Protein AF-A0A430DKA5-F1 (afdb_monomer_lite)

Sequence (328 aa):
MDAIPEHSVLLSRTTSALDRIEALYLKVLRAALLIVATVLLICAAGWAAYSLMRVMRSPDSVVEKPSVVSVAEIVAREASTKTDAPRAGANVDVLRRERAYYDAFVKKYFALYREKFQPSLRDDDKKLTIGEFDDLTINSSARLDAVRSGDLSFEQDRKDLDGYLPIVTQAANSKQTVERLSRYRTATKRPVATQVQRTRVETRRGWDTFSDNCENWYLSPIGCAVTRRVEVPYTETVQVMRYPDGIASPSEVLKGYQDRYFQLLAERRERNASEAASQRDEIVRGHAAGWNGLSQSILIAGGFLVLMFFFLLVAIERHQRRSRSPVA

Radius of gyration: 45.69 Å; chains: 1; bounding box: 94×80×139 Å

pLDDT: mean 74.94, std 16.99, range [26.81, 96.19]

Secondary structure (DSSP, 8-state):
-PPPPTHHHHHHHHHHHHHHHHHHHHHHHHHHHHHHHHHHHHHHHHHHHHHHHHHTS-GGG-PPPP----HHHHSS----------------STTHHHHHHHHHHHHHHHHHIIIIIGGG--TTSPPPPHHHHHHHTT-HHHHHHHHHHTSS-HHHHHHHHHHHHHHHHHHHTSHHHHHHHHHHHHPPPEEEEEEEEEEEEEEEEEEETT--SSTTTTSTT--EEEEEEEEEEEEEEEEEEEPPTT---HHHHHHHHHHHHHHHHHHHHHHHHHHHHHHHHHHHHHHHHHHHHHHHHHHHHHHHHHHHHHHHHHHHHHHHHHHTS---

Structure (mmCIF, N/CA/C/O backbone):
data_AF-A0A430DKA5-F1
#
_entry.id   AF-A0A430DKA5-F1
#
loop_
_atom_site.group_PDB
_atom_site.id
_atom_site.type_symbol
_atom_site.label_atom_id
_atom_site.label_alt_id
_atom_site.label_comp_id
_atom_site.label_asym_id
_atom_site.label_entity_id
_atom_site.label_seq_id
_atom_site.pdbx_PDB_ins_code
_atom_site.Cartn_x
_atom_site.Cartn_y
_atom_site.Cartn_z
_atom_site.occupancy
_atom_site.B_iso_or_equiv
_atom_site.auth_seq_id
_atom_site.auth_comp_id
_atom_site.auth_asym_id
_atom_site.auth_atom_id
_atom_site.pdbx_PDB_model_num
ATOM 1 N N . MET A 1 1 ? 40.241 28.641 -111.824 1.00 38.62 1 MET A N 1
ATOM 2 C CA . MET A 1 1 ? 39.637 29.298 -110.646 1.00 38.62 1 MET A CA 1
ATOM 3 C C . MET A 1 1 ? 38.488 28.405 -110.228 1.00 38.62 1 MET A C 1
ATOM 5 O O . MET A 1 1 ? 37.387 28.584 -110.727 1.00 38.62 1 MET A O 1
ATOM 9 N N . ASP A 1 2 ? 38.777 27.386 -109.420 1.00 42.16 2 ASP A N 1
ATOM 10 C CA . ASP A 1 2 ? 37.776 26.401 -109.003 1.00 42.16 2 ASP A CA 1
ATOM 11 C C . ASP A 1 2 ? 37.202 26.788 -107.642 1.00 42.16 2 ASP A C 1
ATOM 13 O O . ASP A 1 2 ? 37.930 27.002 -106.671 1.00 42.16 2 ASP A O 1
ATOM 17 N N . ALA A 1 3 ? 35.880 26.935 -107.620 1.00 47.84 3 ALA A N 1
ATOM 18 C CA . ALA A 1 3 ? 35.086 27.284 -106.458 1.00 47.84 3 ALA A CA 1
ATOM 19 C C . ALA A 1 3 ? 34.995 26.089 -105.497 1.00 47.84 3 ALA A C 1
ATOM 21 O O . ALA A 1 3 ? 34.511 25.015 -105.852 1.00 47.84 3 ALA A O 1
ATOM 22 N N . ILE A 1 4 ? 35.455 26.289 -104.262 1.00 52.84 4 ILE A N 1
ATOM 23 C CA . ILE A 1 4 ? 35.295 25.340 -103.156 1.00 52.84 4 ILE A CA 1
ATOM 24 C C . ILE A 1 4 ? 33.808 25.335 -102.748 1.00 52.84 4 ILE A C 1
ATOM 26 O O . ILE A 1 4 ? 33.256 26.408 -102.502 1.00 52.84 4 ILE A O 1
ATOM 30 N N . PRO A 1 5 ? 33.133 24.173 -102.659 1.00 50.25 5 PRO A N 1
ATOM 31 C CA . PRO A 1 5 ? 31.696 24.133 -102.424 1.00 50.25 5 PRO A CA 1
ATOM 32 C C . PRO A 1 5 ? 31.365 24.422 -100.952 1.00 50.25 5 PRO A C 1
ATOM 34 O O . PRO A 1 5 ? 31.696 23.641 -100.050 1.00 50.25 5 PRO A O 1
ATOM 37 N N . GLU A 1 6 ? 30.641 25.521 -100.724 1.00 52.12 6 GLU A N 1
ATOM 38 C CA . GLU A 1 6 ? 30.156 26.004 -99.417 1.00 52.12 6 GLU A CA 1
ATOM 39 C C . GLU A 1 6 ? 29.323 24.971 -98.625 1.00 52.12 6 GLU A C 1
ATOM 41 O O . GLU A 1 6 ? 29.214 25.049 -97.399 1.00 52.12 6 GLU A O 1
ATOM 46 N N . HIS A 1 7 ? 28.795 23.937 -99.287 1.00 49.22 7 HIS A N 1
ATOM 47 C CA . HIS A 1 7 ? 28.005 22.873 -98.658 1.00 49.22 7 HIS A CA 1
ATOM 48 C C . HIS A 1 7 ? 28.799 21.987 -97.676 1.00 49.22 7 HIS A C 1
ATOM 50 O O . HIS A 1 7 ? 28.227 21.450 -96.727 1.00 49.22 7 HIS A O 1
ATOM 56 N N . SER A 1 8 ? 30.119 21.867 -97.847 1.00 50.84 8 SER A N 1
ATOM 57 C CA . SER A 1 8 ? 30.988 21.053 -96.975 1.00 50.84 8 SER A CA 1
ATOM 58 C C . SER A 1 8 ? 31.248 21.694 -95.597 1.00 50.84 8 SER A C 1
ATOM 60 O O . SER A 1 8 ? 31.376 21.008 -94.576 1.00 50.84 8 SER A O 1
ATOM 62 N N . VAL A 1 9 ? 31.255 23.028 -95.533 1.00 54.44 9 VAL A N 1
ATOM 63 C CA . VAL A 1 9 ? 31.508 23.796 -94.301 1.00 54.44 9 VAL A CA 1
ATOM 64 C C . VAL A 1 9 ? 30.263 23.854 -93.408 1.00 54.44 9 VAL A C 1
ATOM 66 O O . VAL A 1 9 ? 30.373 23.870 -92.182 1.00 54.44 9 VAL A O 1
ATOM 69 N N . LEU A 1 10 ? 29.064 23.832 -93.997 1.00 50.91 10 LEU A N 1
ATOM 70 C CA . LEU A 1 10 ? 27.808 23.827 -93.242 1.00 50.91 10 LEU A CA 1
ATOM 71 C C . LEU A 1 10 ? 27.544 22.476 -92.563 1.00 50.91 10 LEU A C 1
ATOM 73 O O . LEU A 1 10 ? 27.237 22.463 -91.373 1.00 50.91 10 LEU A O 1
ATOM 77 N N . LEU A 1 11 ? 27.758 21.353 -93.260 1.00 49.66 11 LEU A N 1
ATOM 78 C CA . LEU A 1 11 ? 27.591 20.009 -92.687 1.00 49.66 11 LEU A CA 1
ATOM 79 C C . LEU A 1 11 ? 28.560 19.745 -91.524 1.00 49.66 11 LEU A C 1
ATOM 81 O O . LEU A 1 11 ? 28.134 19.265 -90.473 1.00 49.66 11 LEU A O 1
ATOM 85 N N . SER A 1 12 ? 29.832 20.138 -91.668 1.00 52.31 12 SER A N 1
ATOM 86 C CA . SER A 1 12 ? 30.840 20.023 -90.599 1.00 52.31 12 SER A CA 1
ATOM 87 C C . SER A 1 12 ? 30.554 20.927 -89.392 1.00 52.31 12 SER A C 1
ATOM 89 O O . SER A 1 12 ? 30.810 20.539 -88.252 1.00 52.31 12 SER A O 1
ATOM 91 N N . ARG A 1 13 ? 29.968 22.116 -89.601 1.00 54.06 13 ARG A N 1
ATOM 92 C CA . ARG A 1 13 ? 29.500 22.978 -88.501 1.00 54.06 13 ARG A CA 1
ATOM 93 C C . ARG A 1 13 ? 28.281 22.400 -87.788 1.00 54.06 13 ARG A C 1
ATOM 95 O O . ARG A 1 13 ? 28.220 22.491 -86.564 1.00 54.06 13 ARG A O 1
ATOM 102 N N . THR A 1 14 ? 27.340 21.793 -88.512 1.00 54.34 14 THR A N 1
ATOM 103 C CA . THR A 1 14 ? 26.147 21.182 -87.905 1.00 54.34 14 THR A CA 1
ATOM 104 C C . THR A 1 14 ? 26.467 19.912 -87.123 1.00 54.34 14 THR A C 1
ATOM 106 O O . THR A 1 14 ? 25.954 19.760 -86.019 1.00 54.34 14 THR A O 1
ATOM 109 N N . THR A 1 15 ? 27.366 19.049 -87.611 1.00 56.06 15 THR A N 1
ATOM 110 C CA . THR A 1 15 ? 27.837 17.877 -86.850 1.00 56.06 15 THR A CA 1
ATOM 111 C C . THR A 1 15 ? 28.658 18.300 -85.634 1.00 56.06 15 THR A C 1
ATOM 113 O O . THR A 1 15 ? 28.420 17.803 -84.539 1.00 56.06 15 THR A O 1
ATOM 116 N N . SER A 1 16 ? 29.520 19.317 -85.766 1.00 60.19 16 SER A N 1
ATOM 117 C CA . SER A 1 16 ? 30.259 19.890 -84.630 1.00 60.19 16 SER A CA 1
ATOM 118 C C . SER A 1 16 ? 29.347 20.514 -83.563 1.00 60.19 16 SER A C 1
ATOM 120 O O . SER A 1 16 ? 29.652 20.450 -82.370 1.00 60.19 16 SER A O 1
ATOM 122 N N . ALA A 1 17 ? 28.230 21.129 -83.963 1.00 61.69 17 ALA A N 1
ATOM 123 C CA . ALA A 1 17 ? 27.247 21.685 -83.037 1.00 61.69 17 ALA A CA 1
ATOM 124 C C . ALA A 1 17 ? 26.425 20.588 -82.342 1.00 61.69 17 ALA A C 1
ATOM 126 O O . ALA A 1 17 ? 26.210 20.677 -81.133 1.00 61.69 17 ALA A O 1
ATOM 127 N N . LEU A 1 18 ? 26.026 19.540 -83.071 1.00 66.75 18 LEU A N 1
ATOM 128 C CA . LEU A 1 18 ? 25.309 18.391 -82.515 1.00 66.75 18 LEU A CA 1
ATOM 129 C C . LEU A 1 18 ? 26.179 17.623 -81.506 1.00 66.75 18 LEU A C 1
ATOM 131 O O . LEU A 1 18 ? 25.741 17.402 -80.381 1.00 66.75 18 LEU A O 1
ATOM 135 N N . ASP A 1 19 ? 27.443 17.348 -81.848 1.00 66.62 19 ASP A N 1
ATOM 136 C CA . ASP A 1 19 ? 28.420 16.702 -80.958 1.00 66.62 19 ASP A CA 1
ATOM 137 C C . ASP A 1 19 ? 28.667 17.524 -79.683 1.00 66.62 19 ASP A C 1
ATOM 139 O O . ASP A 1 19 ? 28.851 16.980 -78.592 1.00 66.62 19 ASP A O 1
ATOM 143 N N . ARG A 1 20 ? 28.658 18.862 -79.785 1.00 66.56 20 ARG A N 1
ATOM 144 C CA . ARG A 1 20 ? 28.781 19.754 -78.619 1.00 66.56 20 ARG A CA 1
ATOM 145 C C . ARG A 1 20 ? 27.545 19.713 -77.730 1.00 66.56 20 ARG A C 1
ATOM 147 O O . ARG A 1 20 ? 27.703 19.731 -76.510 1.00 66.56 20 ARG A O 1
ATOM 154 N N . ILE A 1 21 ? 26.346 19.661 -78.310 1.00 72.44 21 ILE A N 1
ATOM 155 C CA . ILE A 1 21 ? 25.087 19.557 -77.560 1.00 72.44 21 ILE A CA 1
ATOM 156 C C . ILE A 1 21 ? 24.988 18.185 -76.889 1.00 72.44 21 ILE A C 1
ATOM 158 O O . ILE A 1 21 ? 24.657 18.118 -75.709 1.00 72.44 21 ILE A O 1
ATOM 162 N N . GLU A 1 22 ? 25.360 17.107 -77.580 1.00 68.94 22 GLU A N 1
ATOM 163 C CA . GLU A 1 22 ? 25.403 15.755 -77.020 1.00 68.94 22 GLU A CA 1
ATOM 164 C C . GLU A 1 22 ? 26.444 15.646 -75.895 1.00 68.94 22 GLU A C 1
ATOM 166 O O . GLU A 1 22 ? 26.155 15.130 -74.813 1.00 68.94 22 GLU A O 1
ATOM 171 N N . ALA A 1 23 ? 27.636 16.220 -76.078 1.00 69.25 23 ALA A N 1
ATOM 172 C CA . ALA A 1 23 ? 28.656 16.272 -75.034 1.00 69.25 23 ALA A CA 1
ATOM 173 C C . ALA A 1 23 ? 28.220 17.112 -73.820 1.00 69.25 23 ALA A C 1
ATOM 175 O O . ALA A 1 23 ? 28.552 16.762 -72.683 1.00 69.25 23 ALA A O 1
ATOM 176 N N . LEU A 1 24 ? 27.487 18.209 -74.034 1.00 74.44 24 LEU A N 1
ATOM 177 C CA . LEU A 1 24 ? 26.920 19.029 -72.962 1.00 74.44 24 LEU A CA 1
ATOM 178 C C . LEU A 1 24 ? 25.811 18.268 -72.224 1.00 74.44 24 LEU A C 1
ATOM 180 O O . LEU A 1 24 ? 25.824 18.215 -70.996 1.00 74.44 24 LEU A O 1
ATOM 184 N N . TYR A 1 25 ? 24.910 17.618 -72.960 1.00 72.06 25 TYR A N 1
ATOM 185 C CA . TYR A 1 25 ? 23.829 16.802 -72.415 1.00 72.06 25 TYR A CA 1
ATOM 186 C C . TYR A 1 25 ? 24.374 15.639 -71.578 1.00 72.06 25 TYR A C 1
ATOM 188 O O . TYR A 1 25 ? 23.968 15.461 -70.433 1.00 72.06 25 TYR A O 1
ATOM 196 N N . LEU A 1 26 ? 25.380 14.914 -72.076 1.00 74.81 26 LEU A N 1
ATOM 197 C CA . LEU A 1 26 ? 26.047 13.840 -71.334 1.00 74.81 26 LEU A CA 1
ATOM 198 C C . LEU A 1 26 ? 26.786 14.350 -70.088 1.00 74.81 26 LEU A C 1
ATOM 200 O O . LEU A 1 26 ? 26.835 13.645 -69.079 1.00 74.81 26 LEU A O 1
ATOM 204 N N . LYS A 1 27 ? 27.354 15.564 -70.119 1.00 71.56 27 LYS A N 1
ATOM 205 C CA . LYS A 1 27 ? 27.961 16.194 -68.933 1.00 71.56 27 LYS A CA 1
ATOM 206 C C . LYS A 1 27 ? 26.911 16.547 -67.882 1.00 71.56 27 LYS A C 1
ATOM 208 O O . LYS A 1 27 ? 27.117 16.236 -66.711 1.00 71.56 27 LYS A O 1
ATOM 213 N N . VAL A 1 28 ? 25.796 17.150 -68.291 1.00 76.25 28 VAL A N 1
ATOM 214 C CA . VAL A 1 28 ? 24.693 17.517 -67.389 1.00 76.25 28 VAL A CA 1
ATOM 215 C C . VAL A 1 28 ? 24.026 16.270 -66.811 1.00 76.25 28 VAL A C 1
ATOM 217 O O . VAL A 1 28 ? 23.829 16.201 -65.602 1.00 76.25 28 VAL A O 1
ATOM 220 N N . LEU A 1 29 ? 23.772 15.246 -67.629 1.00 75.56 29 LEU A N 1
ATOM 221 C CA . LEU A 1 29 ? 23.218 13.963 -67.189 1.00 75.56 29 LEU A CA 1
ATOM 222 C C . LEU A 1 29 ? 24.119 13.293 -66.141 1.00 75.56 29 LEU A C 1
ATOM 224 O O . LEU A 1 29 ? 23.636 12.821 -65.115 1.00 75.56 29 LEU A O 1
ATOM 228 N N . ARG A 1 30 ? 25.441 13.287 -66.365 1.00 75.62 30 ARG A N 1
ATOM 229 C CA . ARG A 1 30 ? 26.413 12.752 -65.398 1.00 75.62 30 ARG A CA 1
ATOM 230 C C . ARG A 1 30 ? 26.452 13.556 -64.108 1.00 75.62 30 ARG A C 1
ATOM 232 O O . ARG A 1 30 ? 26.504 12.951 -63.045 1.00 75.62 30 ARG A O 1
ATOM 239 N N . ALA A 1 31 ? 26.422 14.885 -64.191 1.00 73.38 31 ALA A N 1
ATOM 240 C CA . ALA A 1 31 ? 26.386 15.747 -63.013 1.00 73.38 31 ALA A CA 1
ATOM 241 C C . ALA A 1 31 ? 25.097 15.530 -62.202 1.00 73.38 31 ALA A C 1
ATOM 243 O O . ALA A 1 31 ? 25.164 15.380 -60.986 1.00 73.38 31 ALA A O 1
ATOM 244 N N . ALA A 1 32 ? 23.945 15.421 -62.869 1.00 74.62 32 ALA A N 1
ATOM 245 C CA . ALA A 1 32 ? 22.664 15.129 -62.231 1.00 74.62 32 ALA A CA 1
ATOM 246 C C . ALA A 1 32 ? 22.654 13.742 -61.564 1.00 74.62 32 ALA A C 1
ATOM 248 O O . ALA A 1 32 ? 22.261 13.626 -60.405 1.00 74.62 32 ALA A O 1
ATOM 249 N N . LEU A 1 33 ? 23.159 12.707 -62.246 1.00 77.06 33 LEU A N 1
ATOM 250 C CA . LEU A 1 33 ? 23.328 11.365 -61.672 1.00 77.06 33 LEU A CA 1
ATOM 251 C C . LEU A 1 33 ? 24.258 11.369 -60.453 1.00 77.06 33 LEU A C 1
ATOM 253 O O . LEU A 1 33 ? 23.954 10.718 -59.457 1.00 77.06 33 LEU A O 1
ATOM 257 N N . LEU A 1 34 ? 25.358 12.127 -60.502 1.00 77.00 34 LEU A N 1
ATOM 258 C CA . LEU A 1 34 ? 26.270 12.298 -59.369 1.00 77.00 34 LEU A CA 1
ATOM 259 C C . LEU A 1 34 ? 25.569 12.958 -58.184 1.00 77.00 34 LEU A C 1
ATOM 261 O O . LEU A 1 34 ? 25.690 12.463 -57.068 1.00 77.00 34 LEU A O 1
ATOM 265 N N . ILE A 1 35 ? 24.799 14.023 -58.413 1.00 77.69 35 ILE A N 1
ATOM 266 C CA . ILE A 1 35 ? 24.055 14.712 -57.352 1.00 77.69 35 ILE A CA 1
ATOM 267 C C . ILE A 1 35 ? 23.049 13.754 -56.706 1.00 77.69 35 ILE A C 1
ATOM 269 O O . ILE A 1 35 ? 23.052 13.606 -55.486 1.00 77.69 35 ILE A O 1
ATOM 273 N N . VAL A 1 36 ? 22.248 13.048 -57.509 1.00 79.38 36 VAL A N 1
ATOM 274 C CA . VAL A 1 36 ? 21.260 12.078 -57.007 1.00 79.38 36 VAL A CA 1
ATOM 275 C C . VAL A 1 36 ? 21.937 10.963 -56.211 1.00 79.38 36 VAL A C 1
ATOM 277 O O . VAL A 1 36 ? 21.490 10.632 -55.115 1.00 79.38 36 VAL A O 1
ATOM 280 N N . ALA A 1 37 ? 23.049 10.421 -56.709 1.00 75.75 37 ALA A N 1
ATOM 281 C CA . ALA A 1 37 ? 23.796 9.386 -56.007 1.00 75.75 37 ALA A CA 1
ATOM 282 C C . ALA A 1 37 ? 24.397 9.887 -54.683 1.00 75.75 37 ALA A C 1
ATOM 284 O O . ALA A 1 37 ? 24.334 9.190 -53.672 1.00 75.75 37 ALA A O 1
ATOM 285 N N . THR A 1 38 ? 24.926 11.112 -54.665 1.00 76.81 38 THR A N 1
ATOM 286 C CA . THR A 1 38 ? 25.462 11.732 -53.444 1.00 76.81 38 THR A CA 1
ATOM 287 C C . THR A 1 38 ? 24.363 11.927 -52.401 1.00 76.81 38 THR A C 1
ATOM 289 O O . THR A 1 38 ? 24.555 11.593 -51.235 1.00 76.81 38 THR A O 1
ATOM 292 N N . VAL A 1 39 ? 23.184 12.402 -52.816 1.00 81.62 39 VAL A N 1
ATOM 293 C CA . VAL A 1 39 ? 22.024 12.566 -51.926 1.00 81.62 39 VAL A CA 1
ATOM 294 C C . VAL A 1 39 ? 21.565 11.216 -51.371 1.00 81.62 39 VAL A C 1
ATOM 296 O O . VAL A 1 39 ? 21.358 11.096 -50.165 1.00 81.62 39 VAL A O 1
ATOM 299 N N . LEU A 1 40 ? 21.476 10.179 -52.210 1.00 80.31 40 LEU A N 1
ATOM 300 C CA . LEU A 1 40 ? 21.107 8.829 -51.772 1.00 80.31 40 LEU A CA 1
ATOM 301 C C . LEU A 1 40 ? 22.101 8.250 -50.755 1.00 80.31 40 LEU A C 1
ATOM 303 O O . LEU A 1 40 ? 21.675 7.640 -49.776 1.00 80.31 40 LEU A O 1
ATOM 307 N N . LEU A 1 41 ? 23.406 8.478 -50.935 1.00 79.31 41 LEU A N 1
ATOM 308 C CA . LEU A 1 41 ? 24.427 8.050 -49.975 1.00 79.31 41 LEU A CA 1
ATOM 309 C C . LEU A 1 41 ? 24.349 8.810 -48.651 1.00 79.31 41 LEU A C 1
ATOM 311 O O . LEU A 1 41 ? 24.488 8.196 -47.597 1.00 79.31 41 LEU A O 1
ATOM 315 N N . ILE A 1 42 ? 24.098 10.122 -48.684 1.00 81.06 42 ILE A N 1
ATOM 316 C CA . ILE A 1 42 ? 23.904 10.923 -47.467 1.00 81.06 42 ILE A CA 1
ATOM 317 C C . ILE A 1 42 ? 22.676 10.420 -46.699 1.00 81.06 42 ILE A C 1
ATOM 319 O O . ILE A 1 42 ? 22.745 10.217 -45.486 1.00 81.06 42 ILE A O 1
ATOM 323 N N . CYS A 1 43 ? 21.569 10.155 -47.398 1.00 78.25 43 CYS A N 1
ATOM 324 C CA . CYS A 1 43 ? 20.377 9.571 -46.791 1.00 78.25 43 CYS A CA 1
ATOM 325 C C . CYS A 1 43 ? 20.664 8.183 -46.198 1.00 78.25 43 CYS A C 1
ATOM 327 O O . CYS A 1 43 ? 20.306 7.938 -45.049 1.00 78.25 43 CYS A O 1
ATOM 329 N N . ALA A 1 44 ? 21.358 7.303 -46.925 1.00 76.19 44 ALA A N 1
ATOM 330 C CA . ALA A 1 44 ? 21.725 5.975 -46.433 1.00 76.19 44 ALA A CA 1
ATOM 331 C C . ALA A 1 44 ? 22.648 6.041 -45.203 1.00 76.19 44 ALA A C 1
ATOM 333 O O . ALA A 1 44 ? 22.444 5.301 -44.244 1.00 76.19 44 ALA A O 1
ATOM 334 N N . ALA A 1 45 ? 23.618 6.959 -45.180 1.00 74.25 45 ALA A N 1
ATOM 335 C CA . ALA A 1 45 ? 24.492 7.176 -44.029 1.00 74.25 45 ALA A CA 1
ATOM 336 C C . ALA A 1 45 ? 23.712 7.678 -42.801 1.00 74.25 45 ALA A C 1
ATOM 338 O O . ALA A 1 45 ? 23.929 7.196 -41.688 1.00 74.25 45 ALA A O 1
ATOM 339 N N . GLY A 1 46 ? 22.757 8.593 -43.003 1.00 74.06 46 GLY A N 1
ATOM 340 C CA . GLY A 1 46 ? 21.859 9.060 -41.944 1.00 74.06 46 GLY A CA 1
ATOM 341 C C . GLY A 1 46 ? 20.984 7.938 -41.377 1.00 74.06 46 GLY A C 1
ATOM 342 O O . GLY A 1 46 ? 20.867 7.795 -40.159 1.00 74.06 46 GLY A O 1
ATOM 343 N N . TRP A 1 47 ? 20.425 7.093 -42.245 1.00 75.19 47 TRP A N 1
ATOM 344 C CA . TRP A 1 47 ? 19.633 5.927 -41.844 1.00 75.19 47 TRP A CA 1
ATOM 345 C C . TRP A 1 47 ? 20.471 4.872 -41.119 1.00 75.19 47 TRP A C 1
ATOM 347 O O . TRP A 1 47 ? 20.016 4.329 -40.110 1.00 75.19 47 TRP A O 1
ATOM 357 N N . ALA A 1 48 ? 21.703 4.628 -41.565 1.00 68.50 48 ALA A N 1
ATOM 358 C CA . ALA A 1 48 ? 22.635 3.721 -40.905 1.00 68.50 48 ALA A CA 1
ATOM 359 C C . ALA A 1 48 ? 22.989 4.206 -39.492 1.00 68.50 48 ALA A C 1
ATOM 361 O O . ALA A 1 48 ? 22.894 3.431 -38.543 1.00 68.50 48 ALA A O 1
ATOM 362 N N . ALA A 1 49 ? 23.320 5.492 -39.325 1.00 73.31 49 ALA A N 1
ATOM 363 C CA . ALA A 1 49 ? 23.635 6.076 -38.020 1.00 73.31 49 ALA A CA 1
ATOM 364 C C . ALA A 1 49 ? 22.439 6.015 -37.052 1.00 73.31 49 ALA A C 1
ATOM 366 O O . ALA A 1 49 ? 22.587 5.626 -35.891 1.00 73.31 49 ALA A O 1
ATOM 367 N N . TYR A 1 50 ? 21.239 6.341 -37.539 1.00 73.12 50 TYR A N 1
ATOM 368 C CA . TYR A 1 50 ? 20.006 6.266 -36.756 1.00 73.12 50 TYR A CA 1
ATOM 369 C C . TYR A 1 50 ? 19.663 4.831 -36.331 1.00 73.12 50 TYR A C 1
ATOM 371 O O . TYR A 1 50 ? 19.297 4.574 -35.182 1.00 73.12 50 TYR A O 1
ATOM 379 N N . SER A 1 51 ? 19.824 3.881 -37.251 1.00 63.75 51 SER A N 1
ATOM 380 C CA . SER A 1 51 ? 19.572 2.458 -37.019 1.00 63.75 51 SER A CA 1
ATOM 381 C C . SER A 1 51 ? 20.568 1.856 -36.027 1.00 63.75 51 SER A C 1
ATOM 383 O O . SER A 1 51 ? 20.167 1.146 -35.106 1.00 63.75 51 SER A O 1
ATOM 385 N N . LEU A 1 52 ? 21.851 2.207 -36.151 1.00 69.50 52 LEU A N 1
ATOM 386 C CA . LEU A 1 52 ? 22.909 1.774 -35.240 1.00 69.50 52 LEU A CA 1
ATOM 387 C C . LEU A 1 52 ? 22.651 2.264 -33.807 1.00 69.50 52 LEU A C 1
ATOM 389 O O . LEU A 1 52 ? 22.774 1.494 -32.858 1.00 69.50 52 LEU A O 1
ATOM 393 N N . MET A 1 53 ? 22.208 3.515 -33.651 1.00 70.12 53 MET A N 1
ATOM 394 C CA . MET A 1 53 ? 21.863 4.084 -32.345 1.00 70.12 53 MET A CA 1
ATOM 395 C C . MET A 1 53 ? 20.706 3.336 -31.660 1.00 70.12 53 MET A C 1
ATOM 397 O O . MET A 1 53 ? 20.709 3.186 -30.439 1.00 70.12 53 MET A O 1
ATOM 401 N N . ARG A 1 54 ? 19.724 2.845 -32.427 1.00 60.75 54 ARG A N 1
ATOM 402 C CA . ARG A 1 54 ? 18.602 2.053 -31.895 1.00 60.75 54 ARG A CA 1
ATOM 403 C C . ARG A 1 54 ? 19.018 0.643 -31.474 1.00 60.75 54 ARG A C 1
ATOM 405 O O . ARG A 1 54 ? 18.548 0.177 -30.444 1.00 60.75 54 ARG A O 1
ATOM 412 N N . VAL A 1 55 ? 19.911 0.001 -32.229 1.00 61.00 55 VAL A N 1
ATOM 413 C CA . VAL A 1 55 ? 20.443 -1.340 -31.916 1.00 61.00 55 VAL A CA 1
ATOM 414 C C . VAL A 1 55 ? 21.391 -1.307 -30.708 1.00 61.00 55 VAL A C 1
ATOM 416 O O . VAL A 1 55 ? 21.416 -2.245 -29.920 1.00 61.00 55 VAL A O 1
ATOM 419 N N . MET A 1 56 ? 22.139 -0.216 -30.515 1.00 64.62 56 MET A N 1
ATOM 420 C CA . MET A 1 56 ? 23.085 -0.083 -29.397 1.00 64.62 56 MET A CA 1
ATOM 421 C C . MET A 1 56 ? 22.441 0.229 -28.032 1.00 64.62 56 MET A C 1
ATOM 423 O O . MET A 1 56 ? 23.129 0.155 -27.015 1.00 64.62 56 MET A O 1
ATOM 427 N N . ARG A 1 57 ? 21.147 0.577 -27.956 1.00 56.25 57 ARG A N 1
ATOM 428 C CA . ARG A 1 57 ? 20.463 0.796 -26.664 1.00 56.25 57 ARG A CA 1
ATOM 429 C C . ARG A 1 57 ? 20.105 -0.540 -26.014 1.00 56.25 57 ARG A C 1
ATOM 431 O O . ARG A 1 57 ? 19.296 -1.272 -26.569 1.00 56.25 57 ARG A O 1
ATOM 438 N N . SER A 1 58 ? 20.651 -0.855 -24.840 1.00 42.62 58 SER A N 1
ATOM 439 C CA . SER A 1 58 ? 20.337 -2.108 -24.141 1.00 42.62 58 SER A CA 1
ATOM 440 C C . SER A 1 58 ? 19.006 -2.030 -23.362 1.00 42.62 58 SER A C 1
ATOM 442 O O . SER A 1 58 ? 18.788 -1.060 -22.625 1.00 42.62 58 SER A O 1
ATOM 444 N N . PRO A 1 59 ? 18.125 -3.049 -23.463 1.00 46.34 59 PRO A N 1
ATOM 445 C CA . PRO A 1 59 ? 16.899 -3.154 -22.657 1.00 46.34 59 PRO A CA 1
ATOM 446 C C . PRO A 1 59 ? 17.165 -3.234 -21.145 1.00 46.34 59 PRO A C 1
ATOM 448 O O . PRO A 1 59 ? 16.341 -2.795 -20.344 1.00 46.34 59 PRO A O 1
ATOM 451 N N . ASP A 1 60 ? 18.339 -3.741 -20.761 1.00 37.56 60 ASP A N 1
ATOM 452 C CA . ASP A 1 60 ? 18.752 -3.960 -19.367 1.00 37.56 60 ASP A CA 1
ATOM 453 C C . ASP A 1 60 ? 19.104 -2.669 -18.608 1.00 37.56 60 ASP A C 1
ATOM 455 O O . ASP A 1 60 ? 19.368 -2.697 -17.409 1.00 37.56 60 ASP A O 1
ATOM 459 N N . SER A 1 61 ? 19.113 -1.518 -19.287 1.00 40.22 61 SER A N 1
ATOM 460 C CA . SER A 1 61 ? 19.423 -0.215 -18.680 1.00 40.22 61 SER A CA 1
ATOM 461 C C . SER A 1 61 ? 18.227 0.461 -17.991 1.00 40.22 61 SER A C 1
ATOM 463 O O . SER A 1 61 ? 18.400 1.468 -17.300 1.00 40.22 61 SER A O 1
ATOM 465 N N . VAL A 1 62 ? 17.012 -0.076 -18.150 1.00 38.97 62 VAL A N 1
ATOM 466 C CA . VAL A 1 62 ? 15.789 0.489 -17.562 1.00 38.97 62 VAL A CA 1
ATOM 467 C C . VAL A 1 62 ? 15.634 -0.015 -16.127 1.00 38.97 62 VAL A C 1
ATOM 469 O O . VAL A 1 62 ? 15.153 -1.123 -15.877 1.00 38.97 62 VAL A O 1
ATOM 472 N N . VAL A 1 63 ? 16.052 0.822 -15.178 1.00 40.00 63 VAL A N 1
ATOM 473 C CA . VAL A 1 63 ? 15.869 0.607 -13.737 1.00 40.00 63 VAL A CA 1
ATOM 474 C C . VAL A 1 63 ? 14.515 1.177 -13.311 1.00 40.00 63 VAL A C 1
ATOM 476 O O . VAL A 1 63 ? 14.202 2.332 -13.605 1.00 40.00 63 VAL A O 1
ATOM 479 N N . GLU A 1 64 ? 13.711 0.377 -12.607 1.00 39.00 64 GLU A N 1
ATOM 480 C CA . GLU A 1 64 ? 12.429 0.814 -12.044 1.00 39.00 64 GLU A CA 1
ATOM 481 C C . GLU A 1 64 ? 12.633 2.027 -11.125 1.00 39.00 64 GLU A C 1
ATOM 483 O O . GLU A 1 64 ? 13.444 2.005 -10.195 1.00 39.00 64 GLU A O 1
ATOM 488 N N . LYS A 1 65 ? 11.903 3.120 -11.387 1.00 37.81 65 LYS A N 1
ATOM 489 C CA . LYS A 1 65 ? 11.989 4.324 -10.554 1.00 37.81 65 LYS A CA 1
ATOM 490 C C . LYS A 1 65 ? 11.481 4.014 -9.138 1.00 37.81 65 LYS A C 1
ATOM 492 O O . LYS A 1 65 ? 10.421 3.398 -8.998 1.00 37.81 65 LYS A O 1
ATOM 497 N N . PRO A 1 66 ? 12.171 4.479 -8.081 1.00 37.53 66 PRO A N 1
ATOM 498 C CA . PRO A 1 66 ? 11.720 4.266 -6.712 1.00 37.53 66 PRO A CA 1
ATOM 499 C C . PRO A 1 66 ? 10.374 4.965 -6.476 1.00 37.53 66 PRO A C 1
ATOM 501 O O . PRO A 1 66 ? 10.212 6.160 -6.730 1.00 37.53 66 PRO A O 1
ATOM 504 N N . SER A 1 67 ? 9.389 4.216 -5.986 1.00 39.66 67 SER A N 1
ATOM 505 C CA . SER A 1 67 ? 8.059 4.726 -5.653 1.00 39.66 67 SER A CA 1
ATOM 506 C C . SER A 1 67 ? 8.095 5.483 -4.317 1.00 39.66 67 SER A C 1
ATOM 508 O O . SER A 1 67 ? 8.151 4.861 -3.259 1.00 39.66 67 SER A O 1
ATOM 510 N N . VAL A 1 68 ? 8.046 6.819 -4.348 1.00 43.84 68 VAL A N 1
ATOM 511 C CA . VAL A 1 68 ? 8.024 7.670 -3.139 1.00 43.84 68 VAL A CA 1
ATOM 512 C C . VAL A 1 68 ? 6.629 8.264 -2.940 1.00 43.84 68 VAL A C 1
ATOM 514 O O . VAL A 1 68 ? 6.253 9.202 -3.641 1.00 43.84 68 VAL A O 1
ATOM 517 N N . VAL A 1 69 ? 5.838 7.710 -2.017 1.00 44.34 69 VAL A N 1
ATOM 518 C CA . VAL A 1 69 ? 4.481 8.197 -1.687 1.00 44.34 69 VAL A CA 1
ATOM 519 C C . VAL A 1 69 ? 4.570 9.517 -0.912 1.00 44.34 69 VAL A C 1
ATOM 521 O O . VAL A 1 69 ? 5.316 9.617 0.060 1.00 44.34 69 VAL A O 1
ATOM 524 N N . SER A 1 70 ? 3.821 10.535 -1.346 1.00 40.56 70 SER A N 1
ATOM 525 C CA . SER A 1 70 ? 3.802 11.860 -0.714 1.00 40.56 70 SER A CA 1
ATOM 526 C C . SER A 1 70 ? 2.740 11.951 0.396 1.00 40.56 70 SER A C 1
ATOM 528 O O . SER A 1 70 ? 1.708 11.283 0.356 1.00 40.56 70 SER A O 1
ATOM 530 N N . VAL A 1 71 ? 2.979 12.805 1.397 1.00 46.91 71 VAL A N 1
ATOM 531 C CA . VAL A 1 71 ? 2.126 12.972 2.596 1.00 46.91 71 VAL A CA 1
ATOM 532 C C . VAL A 1 71 ? 0.700 13.421 2.243 1.00 46.91 71 VAL A C 1
ATOM 534 O O . VAL A 1 71 ? -0.254 13.052 2.925 1.00 46.91 71 VAL A O 1
ATOM 537 N N . ALA A 1 72 ? 0.541 14.194 1.166 1.00 49.34 72 ALA A N 1
ATOM 538 C CA . ALA A 1 72 ? -0.738 14.772 0.757 1.00 49.34 72 ALA A CA 1
ATOM 539 C C . ALA A 1 72 ? -1.752 13.724 0.254 1.00 49.34 72 ALA A C 1
ATOM 541 O O . ALA A 1 72 ? -2.958 13.932 0.365 1.00 49.34 72 ALA A O 1
ATOM 542 N N . GLU A 1 73 ? -1.289 12.582 -0.257 1.00 49.22 73 GLU A N 1
ATOM 543 C CA . GLU A 1 73 ? -2.151 11.578 -0.901 1.00 49.22 73 GLU A CA 1
ATOM 544 C C . GLU A 1 73 ? -2.774 10.575 0.082 1.00 49.22 73 GLU A C 1
ATOM 546 O O . GLU A 1 73 ? -3.802 9.964 -0.213 1.00 49.22 73 GLU A O 1
ATOM 551 N N . ILE A 1 74 ? -2.196 10.442 1.278 1.00 50.38 74 ILE A N 1
ATOM 552 C CA . ILE A 1 74 ? -2.661 9.512 2.324 1.00 50.38 74 ILE A CA 1
ATOM 553 C C . ILE A 1 74 ? -3.890 10.054 3.054 1.00 50.38 74 ILE A C 1
ATOM 555 O O . ILE A 1 74 ? -4.669 9.305 3.642 1.00 50.38 74 ILE A O 1
ATOM 559 N N . VAL A 1 75 ? -4.094 11.370 3.002 1.00 50.81 75 VAL A N 1
ATOM 560 C CA . VAL A 1 75 ? -5.211 12.030 3.681 1.00 50.81 75 VAL A CA 1
ATOM 561 C C . VAL A 1 75 ? -6.506 11.977 2.846 1.00 50.81 75 VAL A C 1
ATOM 563 O O . VAL A 1 75 ? -7.612 12.125 3.391 1.00 50.81 75 VAL A O 1
ATOM 566 N N . ALA A 1 76 ? -6.385 11.682 1.545 1.00 45.53 76 ALA A N 1
ATOM 567 C CA . ALA A 1 76 ? -7.498 11.415 0.639 1.00 45.53 76 ALA A CA 1
ATOM 568 C C . ALA A 1 76 ? -8.055 9.999 0.880 1.00 45.53 76 ALA A C 1
ATOM 570 O O . ALA A 1 76 ? -7.331 9.008 0.854 1.00 45.53 76 ALA A O 1
ATOM 571 N N . ARG A 1 77 ? -9.350 9.930 1.193 1.00 34.84 77 ARG A N 1
ATOM 572 C CA . ARG A 1 77 ? -10.048 8.771 1.763 1.00 34.84 77 ARG A CA 1
ATOM 573 C C . ARG A 1 77 ? -10.622 7.886 0.656 1.00 34.84 77 ARG A C 1
ATOM 575 O O . ARG A 1 77 ? -11.349 8.412 -0.172 1.00 34.84 77 ARG A O 1
ATOM 582 N N . GLU A 1 78 ? -10.415 6.574 0.738 1.00 32.84 78 GLU A N 1
ATOM 583 C CA . GLU A 1 78 ? -11.327 5.550 0.206 1.00 32.84 78 GLU A CA 1
ATOM 584 C C . GLU A 1 78 ? -11.150 4.244 0.996 1.00 32.84 78 GLU A C 1
ATOM 586 O O . GLU A 1 78 ? -10.073 3.971 1.526 1.00 32.84 78 GLU A O 1
ATOM 591 N N . ALA A 1 79 ? -12.250 3.516 1.198 1.00 32.81 79 ALA A N 1
ATOM 592 C CA . ALA A 1 79 ? -12.337 2.359 2.086 1.00 32.81 79 ALA A CA 1
ATOM 593 C C . ALA A 1 79 ? -11.873 1.078 1.376 1.00 32.81 79 ALA A C 1
ATOM 595 O O . ALA A 1 79 ? -12.265 0.840 0.238 1.00 32.81 79 ALA A O 1
ATOM 596 N N . SER A 1 80 ? -11.085 0.245 2.065 1.00 28.91 80 SER A N 1
ATOM 597 C CA . SER A 1 80 ? -10.571 -1.024 1.537 1.00 28.91 80 SER A CA 1
ATOM 598 C C . SER A 1 80 ? -11.110 -2.232 2.312 1.00 28.91 80 SER A C 1
ATOM 600 O O . SER A 1 80 ? -11.247 -2.212 3.538 1.00 28.91 80 SER A O 1
ATOM 602 N N . THR A 1 81 ? -11.443 -3.276 1.557 1.00 28.23 81 THR A N 1
ATOM 603 C CA . THR A 1 81 ? -11.991 -4.574 1.967 1.00 28.23 81 THR A CA 1
ATOM 604 C C . THR A 1 81 ? -10.901 -5.530 2.463 1.00 28.23 81 THR A C 1
ATOM 606 O O . THR A 1 81 ? -9.885 -5.731 1.803 1.00 28.23 81 THR A O 1
ATOM 609 N N . LYS A 1 82 ? -11.143 -6.163 3.620 1.00 29.44 82 LYS A N 1
ATOM 610 C CA . LYS A 1 82 ? -10.300 -7.213 4.219 1.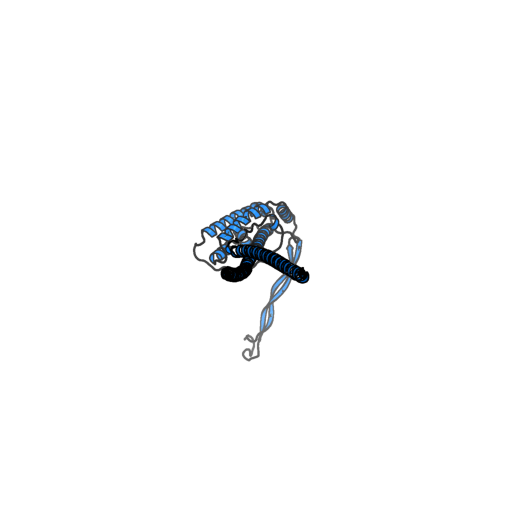00 29.44 82 LYS A CA 1
ATOM 611 C C . LYS A 1 82 ? -10.391 -8.537 3.451 1.00 29.44 82 LYS A C 1
ATOM 613 O O . LYS A 1 82 ? -11.483 -8.939 3.062 1.00 29.44 82 LYS A O 1
ATOM 618 N N . THR A 1 83 ? -9.271 -9.253 3.358 1.00 26.81 83 THR A N 1
ATOM 619 C CA . THR A 1 83 ? -9.217 -10.703 3.103 1.00 26.81 83 THR A CA 1
ATOM 620 C C . THR A 1 83 ? -8.284 -11.319 4.147 1.00 26.81 83 THR A C 1
ATOM 622 O O . THR A 1 83 ? -7.126 -10.919 4.229 1.00 26.81 83 THR A O 1
ATOM 625 N N . ASP A 1 84 ? -8.799 -12.242 4.962 1.00 28.66 84 ASP A N 1
ATOM 626 C CA . ASP A 1 84 ? -8.043 -12.968 5.990 1.00 28.66 84 ASP A CA 1
ATOM 627 C C . ASP A 1 84 ? -7.654 -14.362 5.463 1.00 28.66 84 ASP A C 1
ATOM 629 O O . ASP A 1 84 ? -8.485 -15.059 4.878 1.00 28.66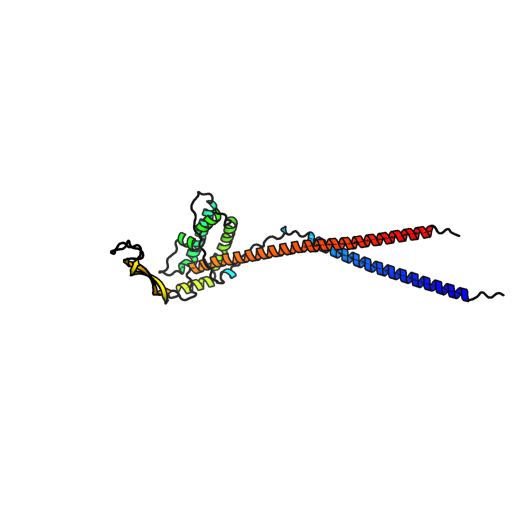 84 ASP A O 1
ATOM 633 N N . ALA A 1 85 ? -6.406 -14.784 5.694 1.00 30.59 85 ALA A N 1
ATOM 634 C CA . ALA A 1 85 ? -5.911 -16.133 5.401 1.00 30.59 85 ALA A CA 1
ATOM 635 C C . ALA A 1 85 ? -5.457 -16.854 6.694 1.00 30.59 85 ALA A C 1
ATOM 637 O O . ALA A 1 85 ? -5.069 -16.182 7.656 1.00 30.59 85 ALA A O 1
ATOM 638 N N . PRO A 1 86 ? -5.507 -18.203 6.765 1.00 30.94 86 PRO A N 1
ATOM 639 C CA . PRO A 1 86 ? -5.308 -18.948 8.008 1.00 30.94 86 PRO A CA 1
ATOM 640 C C . PRO A 1 86 ? -3.827 -19.204 8.334 1.00 30.94 86 PRO A C 1
ATOM 642 O O . PRO A 1 86 ? -3.017 -19.478 7.452 1.00 30.94 86 PRO A O 1
ATOM 645 N N . ARG A 1 87 ? -3.504 -19.184 9.635 1.00 36.91 87 ARG A N 1
ATOM 646 C CA . ARG A 1 87 ? -2.178 -19.466 10.222 1.00 36.91 87 ARG A CA 1
ATOM 647 C C . ARG A 1 87 ? -1.809 -20.955 10.167 1.00 36.91 87 ARG A C 1
ATOM 649 O O . ARG A 1 87 ? -2.620 -21.798 10.545 1.00 36.91 87 ARG A O 1
ATOM 656 N N . ALA A 1 88 ? -0.547 -21.257 9.852 1.00 32.34 88 ALA A N 1
ATOM 657 C CA . ALA A 1 88 ? 0.074 -22.570 10.055 1.00 32.34 88 ALA A CA 1
ATOM 658 C C . ALA A 1 88 ? 1.276 -22.474 11.017 1.00 32.34 88 ALA A C 1
ATOM 660 O O . ALA A 1 88 ? 2.080 -21.546 10.953 1.00 32.34 88 ALA A O 1
ATOM 661 N N . GLY A 1 89 ? 1.353 -23.426 11.951 1.00 35.81 89 GLY A N 1
ATOM 662 C CA . GLY A 1 89 ? 2.191 -23.370 13.147 1.00 35.81 89 GLY A CA 1
ATOM 663 C C . GLY A 1 89 ? 3.672 -23.747 12.986 1.00 35.81 89 GLY A C 1
ATOM 664 O O . GLY A 1 89 ? 4.033 -24.665 12.262 1.00 35.81 89 GLY A O 1
ATOM 665 N N . ALA A 1 90 ? 4.476 -23.017 13.769 1.00 45.81 90 ALA A N 1
ATOM 666 C CA . ALA A 1 90 ? 5.714 -23.350 14.487 1.00 45.81 90 ALA A CA 1
ATOM 667 C C . ALA A 1 90 ? 6.827 -24.186 13.814 1.00 45.81 90 ALA A C 1
ATOM 669 O O . ALA A 1 90 ? 6.777 -25.412 13.770 1.00 45.81 90 ALA A O 1
ATOM 670 N N . ASN A 1 91 ? 7.953 -23.512 13.530 1.00 41.84 91 ASN A N 1
ATOM 671 C CA . ASN A 1 91 ? 9.284 -24.057 13.809 1.00 41.84 91 ASN A CA 1
ATOM 672 C C . ASN A 1 91 ? 10.294 -22.946 14.178 1.00 41.84 91 ASN A C 1
ATOM 674 O O . ASN A 1 91 ? 10.082 -21.765 13.896 1.00 41.84 91 ASN A O 1
ATOM 678 N N . VAL A 1 92 ? 11.341 -23.342 14.897 1.00 45.69 92 VAL A N 1
ATOM 679 C CA . VAL A 1 92 ? 12.166 -22.545 15.822 1.00 45.69 92 VAL A CA 1
ATOM 680 C C . VAL A 1 92 ? 13.093 -21.514 15.142 1.00 45.69 92 VAL A C 1
ATOM 682 O O . VAL A 1 92 ? 13.929 -21.842 14.312 1.00 45.69 92 VAL A O 1
ATOM 685 N N . ASP A 1 93 ? 12.937 -20.253 15.561 1.00 55.38 93 ASP A N 1
ATOM 686 C CA . ASP A 1 93 ? 13.922 -19.157 15.698 1.00 55.38 93 ASP A CA 1
ATOM 687 C C . ASP A 1 93 ? 14.858 -18.746 14.537 1.00 55.38 93 ASP A C 1
ATOM 689 O O . ASP A 1 93 ? 15.867 -18.081 14.770 1.00 55.38 93 ASP A O 1
ATOM 693 N N . VAL A 1 94 ? 14.500 -19.031 13.281 1.00 58.75 94 VAL A N 1
ATOM 694 C CA . VAL A 1 94 ? 15.218 -18.479 12.106 1.00 58.75 94 VAL A CA 1
ATOM 695 C C . VAL A 1 94 ? 14.968 -16.969 11.931 1.00 58.75 94 VAL A C 1
ATOM 697 O O . VAL A 1 94 ? 15.842 -16.251 11.462 1.00 58.75 94 VAL A O 1
ATOM 700 N N . LEU A 1 95 ? 13.814 -16.465 12.389 1.00 74.00 95 LEU A N 1
ATOM 701 C CA . LEU A 1 95 ? 13.356 -15.085 12.159 1.00 74.00 95 LEU A CA 1
ATOM 702 C C . LEU A 1 95 ? 13.556 -14.139 13.358 1.00 74.00 95 LEU A C 1
ATOM 704 O O . LEU A 1 95 ? 12.744 -13.245 13.617 1.00 74.00 95 LEU A O 1
ATOM 708 N N . ARG A 1 96 ? 14.593 -14.366 14.174 1.00 80.50 96 ARG A N 1
ATOM 709 C CA . ARG A 1 96 ? 14.805 -13.592 15.411 1.00 80.50 96 ARG A CA 1
ATOM 710 C C . ARG A 1 96 ? 15.025 -12.101 15.132 1.00 80.50 96 ARG A C 1
ATOM 712 O O . ARG A 1 96 ? 14.547 -11.263 15.896 1.00 80.50 96 ARG A O 1
ATOM 719 N N . ARG A 1 97 ? 15.746 -11.765 14.055 1.00 83.50 97 ARG A N 1
ATOM 720 C CA . ARG A 1 97 ? 16.038 -10.370 13.676 1.00 83.50 97 ARG A CA 1
ATOM 721 C C . ARG A 1 97 ? 14.782 -9.661 13.178 1.00 83.50 97 ARG A C 1
ATOM 723 O O . ARG A 1 97 ? 14.522 -8.527 13.566 1.00 83.50 97 ARG A O 1
ATOM 730 N N . GLU A 1 98 ? 13.997 -10.356 12.374 1.00 86.31 98 GLU A N 1
ATOM 731 C CA . GLU A 1 98 ? 12.746 -9.913 11.776 1.00 86.31 98 GLU A CA 1
ATOM 732 C C . GLU A 1 98 ? 11.708 -9.665 12.868 1.00 86.31 98 GLU A C 1
ATOM 734 O O . GLU A 1 98 ? 11.118 -8.588 12.929 1.00 86.31 98 GLU A O 1
ATOM 739 N N . ARG A 1 99 ? 11.563 -10.607 13.810 1.00 89.19 99 ARG A N 1
ATOM 740 C CA . ARG A 1 99 ? 10.689 -10.442 14.979 1.00 89.19 99 ARG A CA 1
ATOM 741 C C . ARG A 1 99 ? 11.098 -9.231 15.811 1.00 89.19 99 ARG A C 1
ATOM 743 O O . ARG A 1 99 ? 10.254 -8.399 16.121 1.00 89.19 99 ARG A O 1
ATOM 750 N N . ALA A 1 100 ? 12.390 -9.091 16.114 1.00 89.75 100 ALA A N 1
ATOM 751 C CA . ALA A 1 100 ? 12.888 -7.944 16.869 1.00 89.75 100 ALA A CA 1
ATOM 752 C C . ALA A 1 100 ? 12.616 -6.608 16.155 1.00 89.75 100 ALA A C 1
ATOM 754 O O . ALA A 1 100 ? 12.292 -5.619 16.815 1.00 89.75 100 ALA A O 1
ATOM 755 N N . TYR A 1 101 ? 12.719 -6.574 14.821 1.00 92.88 101 TYR A N 1
ATOM 756 C CA . TYR A 1 101 ? 12.371 -5.397 14.029 1.00 92.88 101 TYR A CA 1
ATOM 757 C C . TYR A 1 101 ? 10.880 -5.068 14.138 1.00 92.88 101 TYR A C 1
ATOM 759 O O . TYR A 1 101 ? 10.546 -3.939 14.501 1.00 92.88 101 TYR A O 1
ATOM 767 N N . TYR A 1 102 ? 9.989 -6.032 13.881 1.00 93.69 102 TYR A N 1
ATOM 768 C CA . TYR A 1 102 ? 8.548 -5.787 13.949 1.00 93.69 102 TYR A CA 1
ATOM 769 C C . TYR A 1 102 ? 8.103 -5.391 15.360 1.00 93.69 102 TYR A C 1
ATOM 771 O O . TYR A 1 102 ? 7.374 -4.413 15.508 1.00 93.69 102 TYR A O 1
ATOM 779 N N . ASP A 1 103 ? 8.619 -6.044 16.404 1.00 93.44 103 ASP A N 1
ATOM 780 C CA . ASP A 1 103 ? 8.346 -5.676 17.797 1.00 93.44 103 ASP A CA 1
ATOM 781 C C . ASP A 1 103 ? 8.779 -4.231 18.096 1.00 93.44 103 ASP A C 1
ATOM 783 O O . ASP A 1 103 ? 8.066 -3.467 18.755 1.00 93.44 103 ASP A O 1
ATOM 787 N N . ALA A 1 104 ? 9.962 -3.829 17.620 1.00 93.81 104 ALA A N 1
ATOM 788 C CA . ALA A 1 104 ? 10.459 -2.467 17.784 1.00 93.81 104 ALA A CA 1
ATOM 789 C C . ALA A 1 104 ? 9.622 -1.451 16.992 1.00 93.81 104 ALA A C 1
ATOM 791 O O . ALA A 1 104 ? 9.359 -0.351 17.488 1.00 93.81 104 ALA A O 1
ATOM 792 N N . PHE A 1 105 ? 9.187 -1.814 15.786 1.00 95.69 105 PHE A N 1
ATOM 793 C CA . PHE A 1 105 ? 8.328 -0.990 14.949 1.00 95.69 105 PHE A CA 1
ATOM 794 C C . PHE A 1 105 ? 6.961 -0.772 15.603 1.00 95.69 105 PHE A C 1
ATOM 796 O O . PHE A 1 105 ? 6.556 0.374 15.806 1.00 95.69 105 PHE A O 1
ATOM 803 N N . VAL A 1 106 ? 6.292 -1.851 16.019 1.00 95.69 106 VAL A N 1
ATOM 804 C CA . VAL A 1 106 ? 4.992 -1.816 16.706 1.00 95.69 106 VAL A CA 1
ATOM 805 C C . VAL A 1 106 ? 5.074 -0.954 17.959 1.00 95.69 106 VAL A C 1
ATOM 807 O O . VAL A 1 106 ? 4.197 -0.126 18.181 1.00 95.69 106 VAL A O 1
ATOM 810 N N . LYS A 1 107 ? 6.152 -1.050 18.750 1.00 96.19 107 LYS A N 1
ATOM 811 C CA . LYS A 1 107 ? 6.353 -0.181 19.924 1.00 96.19 107 LYS A CA 1
ATOM 812 C C . LYS A 1 107 ? 6.395 1.303 19.560 1.00 96.19 107 LYS A C 1
ATOM 814 O O . LYS A 1 107 ? 5.743 2.107 20.227 1.00 96.19 107 LYS A O 1
ATOM 819 N N . LYS A 1 108 ? 7.139 1.680 18.515 1.00 95.94 108 LYS A N 1
ATOM 820 C CA . LYS A 1 108 ? 7.214 3.076 18.044 1.00 95.94 108 LYS A CA 1
ATOM 821 C C . LYS A 1 108 ? 5.867 3.554 17.505 1.00 95.94 108 LYS A C 1
ATOM 823 O O . LYS A 1 108 ? 5.426 4.655 17.826 1.00 95.94 108 LYS A O 1
ATOM 828 N N . TYR A 1 109 ? 5.199 2.716 16.724 1.00 95.00 109 TYR A N 1
ATOM 829 C CA . TYR A 1 109 ? 3.924 3.050 16.106 1.00 95.00 109 TYR A CA 1
ATOM 830 C C . TYR A 1 109 ? 2.786 3.144 17.135 1.00 95.00 109 TYR A C 1
ATOM 832 O O . TYR A 1 109 ? 1.991 4.084 17.112 1.00 95.00 109 TYR A O 1
ATOM 840 N N . PHE A 1 110 ? 2.775 2.253 18.125 1.00 95.94 110 PHE A N 1
ATOM 841 C CA . PHE A 1 110 ? 1.865 2.322 19.263 1.00 95.94 110 PHE A CA 1
ATOM 842 C C . PHE A 1 110 ? 2.125 3.557 20.132 1.00 95.94 110 PHE A C 1
ATOM 844 O O . PHE A 1 110 ? 1.180 4.175 20.616 1.00 95.94 110 PHE A O 1
ATOM 851 N N . ALA A 1 111 ? 3.387 3.969 20.308 1.00 96.12 111 ALA A N 1
ATOM 852 C CA . ALA A 1 111 ? 3.704 5.211 21.011 1.00 96.12 111 ALA A CA 1
ATOM 853 C C . ALA A 1 111 ? 3.107 6.436 20.296 1.00 96.12 111 ALA A C 1
ATOM 855 O O . ALA A 1 111 ? 2.489 7.269 20.960 1.00 96.12 111 ALA A O 1
ATOM 856 N N . LEU A 1 112 ? 3.196 6.496 18.960 1.00 94.50 112 LEU A N 1
ATOM 857 C CA . LEU A 1 112 ? 2.538 7.532 18.153 1.00 94.50 112 LEU A CA 1
ATOM 858 C C . LEU A 1 112 ? 1.013 7.513 18.342 1.00 94.50 112 LEU A C 1
ATOM 860 O O . LEU A 1 112 ? 0.409 8.563 18.569 1.00 94.50 112 LEU A O 1
ATOM 864 N N . TYR A 1 113 ? 0.387 6.331 18.285 1.00 94.38 113 TYR A N 1
ATOM 865 C CA . TYR A 1 113 ? -1.050 6.179 18.538 1.00 94.38 113 TYR A CA 1
ATOM 866 C C . TYR A 1 113 ? -1.435 6.701 19.926 1.00 94.38 113 TYR A C 1
ATOM 868 O O . TYR A 1 113 ? -2.340 7.528 20.057 1.00 94.38 113 TYR A O 1
ATOM 876 N N . ARG A 1 114 ? -0.710 6.266 20.959 1.00 95.19 114 ARG A N 1
ATOM 877 C CA . ARG A 1 114 ? -0.951 6.651 22.350 1.00 95.19 114 ARG A CA 1
ATOM 878 C C . ARG A 1 114 ? -0.803 8.153 22.575 1.00 95.19 114 ARG A C 1
ATOM 880 O O . ARG A 1 114 ? -1.543 8.718 23.372 1.00 95.19 114 ARG A O 1
ATOM 887 N N . GLU A 1 115 ? 0.141 8.792 21.894 1.00 94.75 115 GLU A N 1
ATOM 888 C CA . GLU A 1 115 ? 0.391 10.225 22.037 1.00 94.75 115 GLU A CA 1
ATOM 889 C C . GLU A 1 115 ? -0.613 11.080 21.254 1.00 94.75 115 GLU A C 1
ATOM 891 O O . GLU A 1 115 ? -1.099 12.081 21.774 1.00 94.75 115 GLU A O 1
ATOM 896 N N . LYS A 1 116 ? -0.929 10.715 20.004 1.00 92.50 116 LYS A N 1
ATOM 897 C CA . LYS A 1 116 ? -1.673 11.598 19.085 1.00 92.50 116 LYS A CA 1
ATOM 898 C C . LYS A 1 116 ? -3.146 11.239 18.916 1.00 92.50 116 LYS A C 1
ATOM 900 O O . LYS A 1 116 ? -3.966 12.127 18.707 1.00 92.50 116 LYS A O 1
ATOM 905 N N . PHE A 1 117 ? -3.497 9.960 19.012 1.00 93.25 117 PHE A N 1
ATOM 906 C CA . PHE A 1 117 ? -4.837 9.461 18.685 1.00 93.25 117 PHE A CA 1
ATOM 907 C C . PHE A 1 117 ? -5.618 9.074 19.941 1.00 93.25 117 PHE A C 1
ATOM 909 O O . PHE A 1 117 ? -6.770 9.474 20.107 1.00 93.25 117 PHE A O 1
ATOM 916 N N . GLN A 1 118 ? -4.974 8.359 20.865 1.00 91.44 118 GLN A N 1
ATOM 917 C CA . GLN A 1 118 ? -5.591 7.878 22.099 1.00 91.44 118 GLN A CA 1
ATOM 918 C C . GLN A 1 118 ? -6.189 8.985 22.994 1.00 91.44 118 GLN A C 1
ATOM 920 O O . GLN A 1 118 ? -7.237 8.728 23.581 1.00 91.44 118 GLN A O 1
ATOM 925 N N . PRO A 1 119 ? -5.633 10.215 23.092 1.00 92.25 119 PRO A N 1
ATOM 926 C CA . PRO A 1 119 ? -6.247 11.284 23.892 1.00 92.25 119 PRO A CA 1
ATOM 927 C C . PRO A 1 119 ? -7.611 11.761 23.376 1.00 92.25 119 PRO A C 1
ATOM 929 O O . PRO A 1 119 ? -8.315 12.480 24.080 1.00 92.25 119 PRO A O 1
ATOM 932 N N . SER A 1 120 ? -7.973 11.397 22.143 1.00 89.62 120 SER A N 1
ATOM 933 C CA . SER A 1 120 ? -9.276 11.721 21.551 1.00 89.62 120 SER A CA 1
ATOM 934 C C . SER A 1 120 ? -10.323 10.626 21.767 1.00 89.62 120 SER A C 1
ATOM 936 O O . SER A 1 120 ? -11.470 10.814 21.366 1.00 89.62 120 SER A O 1
ATOM 938 N N . LEU A 1 121 ? -9.946 9.500 22.388 1.00 88.38 121 LEU A N 1
ATOM 939 C CA . LEU A 1 121 ? -10.896 8.480 22.828 1.00 88.38 121 LEU A CA 1
ATOM 940 C C . LEU A 1 121 ? -11.821 9.042 23.907 1.00 88.38 121 LEU A C 1
ATOM 942 O O . LEU A 1 121 ? -11.422 9.892 24.706 1.00 88.38 121 LEU A O 1
ATOM 946 N N . ARG A 1 122 ? -13.052 8.539 23.934 1.00 84.31 122 ARG A N 1
ATOM 947 C CA . ARG A 1 122 ? -14.001 8.821 25.011 1.00 84.31 122 ARG A CA 1
ATOM 948 C C . ARG A 1 122 ? -13.831 7.811 26.142 1.00 84.31 122 ARG A C 1
ATOM 950 O O . ARG A 1 122 ? -13.195 6.774 25.973 1.00 84.31 122 ARG A O 1
ATOM 957 N N . ASP A 1 123 ? -14.413 8.116 27.297 1.00 81.88 123 ASP A N 1
ATOM 958 C CA . ASP A 1 123 ? -14.283 7.278 28.495 1.00 81.88 123 ASP A CA 1
ATOM 959 C C . ASP A 1 123 ? -14.932 5.894 28.335 1.00 81.88 123 ASP A C 1
ATOM 961 O O . ASP A 1 123 ? -14.489 4.932 28.959 1.00 81.88 123 ASP A O 1
ATOM 965 N N . ASP A 1 124 ? -15.950 5.780 27.476 1.00 81.62 124 ASP A N 1
ATOM 966 C CA . ASP A 1 124 ? -16.621 4.524 27.131 1.00 81.62 124 ASP A CA 1
ATOM 967 C C . ASP A 1 124 ? -15.879 3.698 26.065 1.00 81.62 124 ASP A C 1
ATOM 969 O O . ASP A 1 124 ? -16.239 2.545 25.818 1.00 81.62 124 ASP A O 1
ATOM 973 N N . ASP A 1 125 ? -14.834 4.254 25.444 1.00 83.69 125 ASP A N 1
ATOM 974 C CA . ASP A 1 125 ? -14.071 3.567 24.408 1.00 83.69 125 ASP A CA 1
ATOM 975 C C . ASP A 1 125 ? -12.956 2.700 25.008 1.00 83.69 125 ASP A C 1
ATOM 977 O O . ASP A 1 125 ? -12.175 3.115 25.872 1.00 83.69 125 ASP A O 1
ATOM 981 N N . LYS A 1 126 ? -12.816 1.478 24.485 1.00 85.50 126 LYS A N 1
ATOM 982 C CA . LYS A 1 126 ? -11.739 0.573 24.887 1.00 85.50 126 LYS A CA 1
ATOM 983 C C . LYS A 1 126 ? -10.382 1.129 24.454 1.00 85.50 126 LYS A C 1
ATOM 985 O O . LYS A 1 126 ? -10.109 1.313 23.267 1.00 85.50 126 LYS A O 1
ATOM 990 N N . LYS A 1 127 ? -9.484 1.308 25.422 1.00 90.12 127 LYS A N 1
ATOM 991 C CA . LYS A 1 127 ? -8.064 1.566 25.156 1.00 90.12 127 LYS A CA 1
ATOM 992 C C . LYS A 1 127 ? -7.416 0.276 24.661 1.00 90.12 127 LYS A C 1
ATOM 994 O O . LYS A 1 127 ? -7.462 -0.738 25.352 1.00 90.12 127 LYS A O 1
ATOM 999 N N . LEU A 1 128 ? -6.826 0.329 23.471 1.00 90.31 128 LEU A N 1
ATOM 1000 C CA . LEU A 1 128 ? -6.146 -0.817 22.874 1.00 90.31 128 LEU A CA 1
ATOM 1001 C C . LEU A 1 128 ? -4.861 -1.134 23.640 1.00 90.31 128 LEU A C 1
ATOM 1003 O O . LEU A 1 128 ? -4.070 -0.238 23.952 1.00 90.31 128 LEU A O 1
ATOM 1007 N N . THR A 1 129 ? -4.641 -2.416 23.912 1.00 92.88 129 THR A N 1
ATOM 1008 C CA . THR A 1 129 ? -3.321 -2.915 24.311 1.00 92.88 129 THR A CA 1
ATOM 1009 C C . THR A 1 129 ? -2.374 -2.935 23.107 1.00 92.88 129 THR A C 1
ATOM 1011 O O . THR A 1 129 ? -2.812 -2.856 21.961 1.00 92.88 129 THR A O 1
ATOM 1014 N N . ILE A 1 130 ? -1.064 -3.060 23.343 1.00 92.00 130 ILE A N 1
ATOM 1015 C CA . ILE A 1 130 ? -0.084 -3.116 22.246 1.00 92.00 130 ILE A CA 1
ATOM 1016 C C . ILE A 1 130 ? -0.325 -4.305 21.301 1.00 92.00 130 ILE A C 1
ATOM 1018 O O . ILE A 1 130 ? -0.164 -4.151 20.097 1.00 92.00 130 ILE A O 1
ATOM 1022 N N . GLY A 1 131 ? -0.752 -5.457 21.833 1.00 91.06 131 GLY A N 1
ATOM 1023 C CA . GLY A 1 131 ? -1.068 -6.640 21.028 1.00 91.06 131 GLY A CA 1
ATOM 1024 C C . GLY A 1 131 ? -2.313 -6.432 20.168 1.00 91.06 131 GLY A C 1
ATOM 1025 O O . GLY A 1 131 ? -2.264 -6.627 18.963 1.00 91.06 131 GLY A O 1
ATOM 1026 N N . GLU A 1 132 ? -3.397 -5.920 20.757 1.00 92.00 132 GLU A N 1
ATOM 1027 C CA . GLU A 1 132 ? -4.625 -5.608 20.006 1.00 92.00 132 GLU A CA 1
ATOM 1028 C C . GLU A 1 132 ? -4.404 -4.517 18.954 1.00 92.00 132 GLU A C 1
ATOM 1030 O O . GLU A 1 132 ? -5.033 -4.518 17.897 1.00 92.00 132 GLU A O 1
ATOM 1035 N N . PHE A 1 133 ? -3.517 -3.565 19.249 1.00 93.69 133 PHE A N 1
ATOM 1036 C CA . PHE A 1 133 ? -3.106 -2.549 18.296 1.00 93.69 133 PHE A CA 1
ATOM 1037 C C . PHE A 1 133 ? -2.340 -3.159 17.121 1.00 93.69 133 PHE A C 1
ATOM 1039 O O . PHE A 1 133 ? -2.640 -2.819 15.977 1.00 93.69 133 PHE A O 1
ATOM 1046 N N . ASP A 1 134 ? -1.387 -4.055 17.383 1.00 93.62 134 ASP A N 1
ATOM 1047 C CA . ASP A 1 134 ? -0.659 -4.768 16.334 1.00 93.62 134 ASP A CA 1
ATOM 1048 C C . ASP A 1 134 ? -1.611 -5.589 15.461 1.00 93.62 134 ASP A C 1
ATOM 1050 O O . ASP A 1 134 ? -1.644 -5.377 14.253 1.00 93.62 134 ASP A O 1
ATOM 1054 N N . ASP A 1 135 ? -2.467 -6.419 16.064 1.00 91.25 135 ASP A N 1
ATOM 1055 C CA . ASP A 1 135 ? -3.446 -7.246 15.346 1.00 91.25 135 ASP A CA 1
ATOM 1056 C C . ASP A 1 135 ? -4.363 -6.415 14.427 1.00 91.25 135 ASP A C 1
ATOM 1058 O O . ASP A 1 135 ? -4.720 -6.843 13.327 1.00 91.25 135 ASP A O 1
ATOM 1062 N N . LEU A 1 136 ? -4.740 -5.203 14.852 1.00 89.25 136 LEU A N 1
ATOM 1063 C CA . LEU A 1 136 ? -5.569 -4.292 14.059 1.00 89.25 136 LEU A CA 1
ATOM 1064 C C . LEU A 1 136 ? -4.805 -3.636 12.896 1.00 89.25 136 LEU A C 1
ATOM 1066 O O . LEU A 1 136 ? -5.414 -3.299 11.869 1.00 89.25 136 LEU A O 1
ATOM 1070 N N . THR A 1 137 ? -3.507 -3.392 13.076 1.00 91.81 137 THR A N 1
ATOM 1071 C CA . THR A 1 137 ? -2.696 -2.528 12.213 1.00 91.81 137 THR A CA 1
ATOM 1072 C C . THR A 1 137 ? -1.676 -3.326 11.411 1.00 91.81 137 THR A C 1
ATOM 1074 O O . THR A 1 137 ? -1.984 -3.778 10.308 1.00 91.81 137 THR A O 1
ATOM 1077 N N . ILE A 1 138 ? -0.463 -3.474 11.932 1.00 91.12 138 ILE A N 1
ATOM 1078 C CA . ILE A 1 138 ? 0.672 -4.082 11.242 1.00 91.12 138 ILE A CA 1
ATOM 1079 C C . ILE A 1 138 ? 0.479 -5.588 11.098 1.00 91.12 138 ILE A C 1
ATOM 1081 O O . ILE A 1 138 ? 0.872 -6.139 10.072 1.00 91.12 138 ILE A O 1
ATOM 1085 N N . ASN A 1 139 ? -0.162 -6.225 12.078 1.00 92.69 139 ASN A N 1
ATOM 1086 C CA . ASN A 1 139 ? -0.322 -7.665 12.198 1.00 92.69 139 ASN A CA 1
ATOM 1087 C C . ASN A 1 139 ? 1.032 -8.363 12.018 1.00 92.69 139 ASN A C 1
ATOM 1089 O O . ASN A 1 139 ? 1.248 -9.146 11.087 1.00 92.69 139 ASN A O 1
ATOM 1093 N N . SER A 1 140 ? 1.976 -8.014 12.899 1.00 91.12 140 SER A N 1
ATOM 1094 C CA . SER A 1 140 ? 3.362 -8.484 12.832 1.00 91.12 140 SER A CA 1
ATOM 1095 C C . SER A 1 140 ? 3.460 -10.007 12.757 1.00 91.12 140 SER A C 1
ATOM 1097 O O . SER A 1 140 ? 4.305 -10.540 12.045 1.00 91.12 140 SER A O 1
ATOM 1099 N N . SER A 1 141 ? 2.552 -10.713 13.432 1.00 88.81 141 SER A N 1
ATOM 1100 C CA . SER A 1 141 ? 2.482 -12.171 13.403 1.00 88.81 141 SER A CA 1
ATOM 1101 C C . SER A 1 141 ? 2.182 -12.729 12.006 1.00 88.81 141 SER A C 1
ATOM 1103 O O . SER A 1 141 ? 2.913 -13.600 11.543 1.00 88.81 141 SER A O 1
ATOM 1105 N N . ALA A 1 142 ? 1.179 -12.195 11.298 1.00 89.12 142 ALA A N 1
ATOM 1106 C CA . ALA A 1 142 ? 0.859 -12.622 9.938 1.00 89.12 142 ALA A CA 1
ATOM 1107 C C . ALA A 1 142 ? 1.983 -12.266 8.956 1.00 89.12 142 ALA A C 1
ATOM 1109 O O . ALA A 1 142 ? 2.310 -13.060 8.079 1.00 89.12 142 ALA A O 1
ATOM 1110 N N . ARG A 1 143 ? 2.626 -11.104 9.133 1.00 90.38 143 ARG A N 1
ATOM 1111 C CA . ARG A 1 143 ? 3.796 -10.709 8.331 1.00 90.38 143 ARG A CA 1
ATOM 1112 C C . ARG A 1 143 ? 4.980 -11.638 8.551 1.00 90.38 143 ARG A C 1
ATOM 1114 O O . ARG A 1 143 ? 5.613 -12.048 7.589 1.00 90.38 143 ARG A O 1
ATOM 1121 N N . LEU A 1 144 ? 5.262 -12.006 9.799 1.00 88.44 144 LEU A N 1
ATOM 1122 C CA . LEU A 1 144 ? 6.313 -12.968 10.127 1.00 88.44 144 LEU A CA 1
ATOM 1123 C C . LEU A 1 144 ? 6.037 -14.346 9.525 1.00 88.44 144 LEU A C 1
ATOM 1125 O O . LEU A 1 144 ? 6.971 -14.995 9.055 1.00 88.44 144 LEU A O 1
ATOM 1129 N N . ASP A 1 145 ? 4.781 -14.789 9.523 1.00 85.44 145 ASP A N 1
ATOM 1130 C CA . ASP A 1 145 ? 4.400 -16.041 8.872 1.00 85.44 145 ASP A CA 1
ATOM 1131 C C . ASP A 1 145 ? 4.539 -15.941 7.340 1.00 85.44 145 ASP A C 1
ATOM 1133 O O . ASP A 1 145 ? 5.085 -16.861 6.737 1.00 85.44 145 ASP A O 1
ATOM 1137 N N . ALA A 1 146 ? 4.182 -14.805 6.727 1.00 83.38 146 ALA A N 1
ATOM 1138 C CA . ALA A 1 146 ? 4.374 -14.550 5.293 1.00 83.38 146 ALA A CA 1
ATOM 1139 C C . ALA A 1 146 ? 5.858 -14.449 4.884 1.00 83.38 146 ALA A C 1
ATOM 1141 O O . ALA A 1 146 ? 6.260 -14.894 3.811 1.00 83.38 146 ALA A O 1
ATOM 1142 N N . VAL A 1 147 ? 6.708 -13.892 5.752 1.00 83.56 147 VAL A N 1
ATOM 1143 C CA . VAL A 1 147 ? 8.166 -13.903 5.560 1.00 83.56 147 VAL A CA 1
ATOM 1144 C C . VAL A 1 147 ? 8.701 -15.330 5.654 1.00 83.56 147 VAL A C 1
ATOM 1146 O O . VAL A 1 147 ? 9.577 -15.712 4.882 1.00 83.56 147 VAL A O 1
ATOM 1149 N N . ARG A 1 148 ? 8.164 -16.146 6.572 1.00 80.19 148 ARG A N 1
ATOM 1150 C CA . ARG A 1 148 ? 8.555 -17.555 6.710 1.00 80.19 148 ARG A CA 1
ATOM 1151 C C . ARG A 1 148 ? 8.165 -18.382 5.483 1.00 80.19 148 ARG A C 1
ATOM 1153 O O . ARG A 1 148 ? 8.950 -19.237 5.085 1.00 80.19 148 ARG A O 1
ATOM 1160 N N . SER A 1 149 ? 6.976 -18.165 4.919 1.00 79.06 149 SER A N 1
ATOM 1161 C CA . SER A 1 149 ? 6.505 -18.877 3.721 1.00 79.06 149 SER A CA 1
ATOM 1162 C C . SER A 1 149 ? 7.170 -18.395 2.428 1.00 79.06 149 SER A C 1
ATOM 1164 O O . SER A 1 149 ? 7.109 -19.098 1.424 1.00 79.06 149 SER A O 1
ATOM 1166 N N . GLY A 1 150 ? 7.838 -17.237 2.454 1.00 74.12 150 GLY A N 1
ATOM 1167 C CA . GLY A 1 150 ? 8.450 -16.620 1.276 1.00 74.12 150 GLY A CA 1
ATOM 1168 C C . GLY A 1 150 ? 7.487 -15.762 0.454 1.00 74.12 150 GLY A C 1
ATOM 1169 O O . GLY A 1 150 ? 7.903 -15.194 -0.554 1.00 74.12 150 GLY A O 1
ATOM 1170 N N . ASP A 1 151 ? 6.237 -15.611 0.899 1.00 75.06 151 ASP A N 1
ATOM 1171 C CA . ASP A 1 151 ? 5.232 -14.758 0.250 1.00 75.06 151 ASP A CA 1
ATOM 1172 C C . ASP A 1 151 ? 5.556 -13.263 0.407 1.00 75.06 151 ASP A C 1
ATOM 1174 O O . ASP A 1 151 ? 5.118 -12.429 -0.387 1.00 75.06 151 ASP A O 1
ATOM 1178 N N . LEU A 1 152 ? 6.342 -12.911 1.432 1.00 81.50 152 LEU A N 1
ATOM 1179 C CA . LEU A 1 152 ? 6.763 -11.545 1.720 1.00 81.50 152 LEU A CA 1
ATOM 1180 C C . LEU A 1 152 ? 8.285 -11.446 1.864 1.00 81.50 152 LEU A C 1
ATOM 1182 O O . LEU A 1 152 ? 8.902 -12.110 2.694 1.00 81.50 152 LEU A O 1
ATOM 1186 N N . SER A 1 153 ? 8.906 -10.543 1.102 1.00 83.19 153 SER A N 1
ATOM 1187 C CA . SER A 1 153 ? 10.321 -10.207 1.286 1.00 83.19 153 SER A CA 1
ATOM 1188 C C . SER A 1 153 ? 10.500 -9.274 2.484 1.00 83.19 153 SER A C 1
ATOM 1190 O O . SER A 1 153 ? 10.062 -8.123 2.441 1.00 83.19 153 SER A O 1
ATOM 1192 N N . PHE A 1 154 ? 11.200 -9.734 3.527 1.00 83.62 154 PHE A N 1
ATOM 1193 C CA . PHE A 1 154 ? 11.473 -8.923 4.721 1.00 83.62 154 PHE A CA 1
ATOM 1194 C C . PHE A 1 154 ? 12.198 -7.611 4.398 1.00 83.62 154 PHE A C 1
ATOM 1196 O O . PHE A 1 154 ? 11.858 -6.567 4.940 1.00 83.62 154 PHE A O 1
ATOM 1203 N N . GLU A 1 155 ? 13.182 -7.632 3.498 1.00 83.25 155 GLU A N 1
ATOM 1204 C CA . GLU A 1 155 ? 13.950 -6.430 3.153 1.00 83.25 155 GLU A CA 1
ATOM 1205 C C . GLU A 1 155 ? 13.096 -5.375 2.444 1.00 83.25 155 GLU A C 1
ATOM 1207 O O . GLU A 1 155 ? 13.283 -4.176 2.667 1.00 83.25 155 GLU A O 1
ATOM 1212 N N . GLN A 1 156 ? 12.150 -5.810 1.608 1.00 83.38 156 GLN A N 1
ATOM 1213 C CA . GLN A 1 156 ? 11.205 -4.897 0.978 1.00 83.38 156 GLN A CA 1
ATOM 1214 C C . GLN A 1 156 ? 10.199 -4.372 2.001 1.00 83.38 156 GLN A C 1
ATOM 1216 O O . GLN A 1 156 ? 9.978 -3.166 2.076 1.00 83.38 156 GLN A O 1
ATOM 1221 N N . ASP A 1 157 ? 9.652 -5.257 2.831 1.00 88.19 157 ASP A N 1
ATOM 1222 C CA . ASP A 1 157 ? 8.667 -4.883 3.838 1.00 88.19 157 ASP A CA 1
ATOM 1223 C C . ASP A 1 157 ? 9.237 -3.918 4.884 1.00 88.19 157 ASP A C 1
ATOM 1225 O O . ASP A 1 157 ? 8.605 -2.929 5.250 1.00 88.19 157 ASP A O 1
ATOM 1229 N N . ARG A 1 158 ? 10.486 -4.147 5.303 1.00 89.75 158 ARG A N 1
ATOM 1230 C CA . ARG A 1 158 ? 11.229 -3.247 6.188 1.00 89.75 158 ARG A CA 1
ATOM 1231 C C . ARG A 1 158 ? 11.326 -1.845 5.596 1.00 89.75 158 ARG A C 1
ATOM 1233 O O . ARG A 1 158 ? 11.053 -0.873 6.291 1.00 89.75 158 ARG A O 1
ATOM 1240 N N . LYS A 1 159 ? 11.690 -1.724 4.315 1.00 86.00 159 LYS A N 1
ATOM 1241 C CA . LYS A 1 159 ? 11.778 -0.420 3.634 1.00 86.00 159 LYS A CA 1
ATOM 1242 C C . LYS A 1 159 ? 10.420 0.274 3.561 1.00 86.00 159 LYS A C 1
ATOM 1244 O O . LYS A 1 159 ? 10.354 1.488 3.738 1.00 86.00 159 LYS A O 1
ATOM 1249 N N . ASP A 1 160 ? 9.358 -0.488 3.326 1.00 89.75 160 ASP A N 1
ATOM 1250 C CA . ASP A 1 160 ? 7.998 0.044 3.230 1.00 89.75 160 ASP A CA 1
ATOM 1251 C C . ASP A 1 160 ? 7.522 0.574 4.584 1.00 89.75 160 ASP A C 1
ATOM 1253 O O . ASP A 1 160 ? 6.981 1.676 4.669 1.00 89.75 160 ASP A O 1
ATOM 1257 N N . LEU A 1 161 ? 7.791 -0.167 5.659 1.00 93.06 161 LEU A N 1
ATOM 1258 C CA . LEU A 1 161 ? 7.476 0.238 7.027 1.00 93.06 161 LEU A CA 1
ATOM 1259 C C . LEU A 1 161 ? 8.330 1.423 7.497 1.00 93.06 161 LEU A C 1
ATOM 1261 O O . LEU A 1 161 ? 7.792 2.385 8.054 1.00 93.06 161 LEU A O 1
ATOM 1265 N N . ASP A 1 162 ? 9.635 1.405 7.220 1.00 91.31 162 ASP A N 1
ATOM 1266 C CA . ASP A 1 162 ? 10.545 2.514 7.524 1.00 91.31 162 ASP A CA 1
ATOM 1267 C C . ASP A 1 162 ? 10.148 3.794 6.767 1.00 91.31 162 ASP A C 1
ATOM 1269 O O . ASP A 1 162 ? 10.259 4.893 7.313 1.00 91.31 162 ASP A O 1
ATOM 1273 N N . GLY A 1 163 ? 9.636 3.666 5.537 1.00 87.69 163 GLY A N 1
ATOM 1274 C CA . GLY A 1 163 ? 9.069 4.773 4.764 1.00 87.69 163 GLY A CA 1
ATOM 1275 C C . GLY A 1 163 ? 7.705 5.239 5.281 1.00 87.69 163 GLY A C 1
ATOM 1276 O O . GLY A 1 163 ? 7.422 6.438 5.287 1.00 87.69 163 GLY A O 1
ATOM 1277 N N . TYR A 1 164 ? 6.869 4.317 5.758 1.00 92.38 164 TYR A N 1
ATOM 1278 C CA . TYR A 1 164 ? 5.531 4.606 6.269 1.00 92.38 164 TYR A CA 1
ATOM 1279 C C . TYR A 1 164 ? 5.549 5.428 7.564 1.00 92.38 164 TYR A C 1
ATOM 1281 O O . TYR A 1 164 ? 4.839 6.432 7.672 1.00 92.38 164 TYR A O 1
ATOM 1289 N N . LEU A 1 165 ? 6.364 5.029 8.548 1.00 92.50 165 LEU A N 1
ATOM 1290 C CA . LEU A 1 165 ? 6.372 5.626 9.889 1.00 92.50 165 LEU A CA 1
ATOM 1291 C C . LEU A 1 165 ? 6.546 7.161 9.915 1.00 92.50 165 LEU A C 1
ATOM 1293 O O . LEU A 1 165 ? 5.762 7.831 10.600 1.00 92.50 165 LEU A O 1
ATOM 1297 N N . PRO A 1 166 ? 7.514 7.774 9.203 1.00 91.81 166 PRO A N 1
ATOM 1298 C CA . PRO A 1 166 ? 7.644 9.229 9.187 1.00 91.81 166 PRO A CA 1
ATOM 1299 C C . PRO A 1 166 ? 6.438 9.902 8.527 1.00 91.81 166 PRO A C 1
ATOM 1301 O O . PRO A 1 166 ? 6.006 10.964 8.977 1.00 91.81 166 PRO A O 1
ATOM 1304 N N . ILE A 1 167 ? 5.851 9.279 7.506 1.00 89.38 167 ILE A N 1
ATOM 1305 C CA . ILE A 1 167 ? 4.721 9.852 6.782 1.00 89.38 167 ILE A CA 1
ATOM 1306 C C . ILE A 1 167 ? 3.457 9.840 7.645 1.00 89.38 167 ILE A C 1
ATOM 1308 O O . ILE A 1 167 ? 2.788 10.868 7.764 1.00 89.38 167 ILE A O 1
ATOM 1312 N N . VAL A 1 168 ? 3.151 8.724 8.312 1.00 92.12 168 VAL A N 1
ATOM 1313 C CA . VAL A 1 168 ? 2.014 8.676 9.243 1.00 92.12 168 VAL A CA 1
ATOM 1314 C C . VAL A 1 168 ? 2.239 9.582 10.452 1.00 92.12 168 VAL A C 1
ATOM 1316 O O . VAL A 1 168 ? 1.293 10.201 10.929 1.00 92.12 168 VAL A O 1
ATOM 1319 N N . THR A 1 169 ? 3.485 9.750 10.905 1.00 91.06 169 THR A N 1
ATOM 1320 C CA . THR A 1 169 ? 3.821 10.715 11.963 1.00 91.06 169 THR A CA 1
ATOM 1321 C C . THR A 1 169 ? 3.511 12.148 11.524 1.00 91.06 169 THR A C 1
ATOM 1323 O O . THR A 1 169 ? 2.937 12.922 12.289 1.00 91.06 169 THR A O 1
ATOM 1326 N N . GLN A 1 170 ? 3.822 12.519 10.281 1.00 89.50 170 GLN A N 1
ATOM 1327 C CA . GLN A 1 170 ? 3.452 13.829 9.738 1.00 89.50 170 GLN A CA 1
ATOM 1328 C C . GLN A 1 170 ? 1.934 13.965 9.568 1.00 89.50 170 GLN A C 1
ATOM 1330 O O . GLN A 1 170 ? 1.358 14.972 9.985 1.00 89.50 170 GLN A O 1
ATOM 1335 N N . ALA A 1 171 ? 1.264 12.935 9.043 1.00 89.06 171 ALA A N 1
ATOM 1336 C CA . ALA A 1 171 ? -0.190 12.917 8.898 1.00 89.06 171 ALA A CA 1
ATOM 1337 C C . ALA A 1 171 ? -0.902 13.056 10.254 1.00 89.06 171 ALA 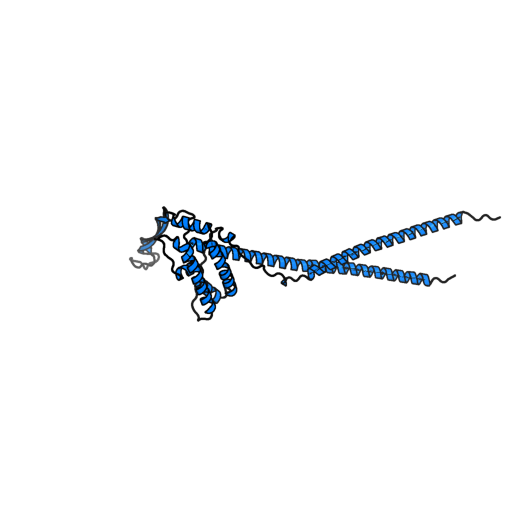A C 1
ATOM 1339 O O . ALA A 1 171 ? -1.881 13.799 10.359 1.00 89.06 171 ALA A O 1
ATOM 1340 N N . ALA A 1 172 ? -0.385 12.418 11.307 1.00 90.06 172 ALA A N 1
ATOM 1341 C CA . ALA A 1 172 ? -0.899 12.514 12.671 1.00 90.06 172 ALA A CA 1
ATOM 1342 C C . ALA A 1 172 ? -0.854 13.946 13.229 1.00 90.06 172 ALA A C 1
ATOM 1344 O O . ALA A 1 172 ? -1.748 14.341 13.970 1.00 90.06 172 ALA A O 1
ATOM 1345 N N . ASN A 1 173 ? 0.150 14.736 12.836 1.00 90.44 173 ASN A N 1
ATOM 1346 C CA . ASN A 1 173 ? 0.303 16.135 13.247 1.00 90.44 173 ASN A CA 1
ATOM 1347 C C . ASN A 1 173 ? -0.423 17.132 12.324 1.00 90.44 173 ASN A C 1
ATOM 1349 O O . ASN A 1 173 ? -0.400 18.337 12.574 1.00 90.44 173 ASN A O 1
ATOM 1353 N N . SER A 1 174 ? -1.059 16.665 11.246 1.00 90.81 174 SER A N 1
ATOM 1354 C CA . SER A 1 174 ? -1.764 17.552 10.321 1.00 90.81 174 SER A CA 1
ATOM 1355 C C . SER A 1 174 ? -3.021 18.157 10.958 1.00 90.81 174 SER A C 1
ATOM 1357 O O . SER A 1 174 ? -3.738 17.497 11.717 1.00 90.81 174 SER A O 1
ATOM 1359 N N . LYS A 1 175 ? -3.339 19.407 10.589 1.00 90.88 175 LYS A N 1
ATOM 1360 C CA . LYS A 1 175 ? -4.562 20.097 11.044 1.00 90.88 175 LYS A CA 1
ATOM 1361 C C . LYS A 1 175 ? -5.820 19.270 10.762 1.00 90.88 175 LYS A C 1
ATOM 1363 O O . LYS A 1 175 ? -6.688 19.151 11.619 1.00 90.88 175 LYS A O 1
ATOM 1368 N N . GLN A 1 176 ? -5.870 18.620 9.600 1.00 89.31 176 GLN A N 1
ATOM 1369 C CA . GLN A 1 176 ? -7.003 17.796 9.191 1.00 89.31 176 GLN A CA 1
ATOM 1370 C C . GLN A 1 176 ? -7.212 16.576 10.101 1.00 89.31 176 GLN A C 1
ATOM 1372 O O . GLN A 1 176 ? -8.357 16.236 10.408 1.00 89.31 176 GLN A O 1
ATOM 1377 N N . THR A 1 177 ? -6.137 15.927 10.565 1.00 90.19 177 THR A N 1
ATOM 1378 C CA . THR A 1 177 ? -6.243 14.833 11.543 1.00 90.19 177 THR A CA 1
ATOM 1379 C C . THR A 1 177 ? -6.765 15.347 12.876 1.00 90.19 177 THR A C 1
ATOM 1381 O O . THR A 1 177 ? -7.709 14.772 13.414 1.00 90.19 177 THR A O 1
ATOM 1384 N N . VAL A 1 178 ? -6.223 16.461 13.375 1.00 89.38 178 VAL A N 1
ATOM 1385 C CA . VAL A 1 178 ? -6.674 17.073 14.635 1.00 89.38 178 VAL A CA 1
ATOM 1386 C C . VAL A 1 178 ? -8.165 17.429 14.572 1.00 89.38 178 VAL A C 1
ATOM 1388 O O . VAL A 1 178 ? -8.920 17.105 15.486 1.00 89.38 178 VAL A O 1
ATOM 1391 N N . GLU A 1 179 ? -8.630 18.010 13.465 1.00 88.31 179 GLU A N 1
ATOM 1392 C CA . GLU A 1 179 ? -10.049 18.318 13.246 1.00 88.31 179 GLU A CA 1
ATOM 1393 C C . GLU A 1 179 ? -10.932 17.067 13.150 1.00 88.31 179 GLU A C 1
ATOM 1395 O O . GLU A 1 179 ? -12.067 17.068 13.631 1.00 88.31 179 GLU A O 1
ATOM 1400 N N . ARG A 1 180 ? -10.456 15.988 12.515 1.00 88.69 180 ARG A N 1
ATOM 1401 C CA . ARG A 1 180 ? -11.185 14.707 12.463 1.00 88.69 180 ARG A CA 1
ATOM 1402 C C . ARG A 1 180 ? -11.325 14.093 13.857 1.00 88.69 180 ARG A C 1
ATOM 1404 O O . ARG A 1 180 ? -12.423 13.685 14.227 1.00 88.69 180 ARG A O 1
ATOM 1411 N N . LEU A 1 181 ? -10.250 14.087 14.642 1.00 91.19 181 LEU A N 1
ATOM 1412 C CA . LEU A 1 181 ? -10.247 13.554 16.005 1.00 91.19 181 LEU A CA 1
ATOM 1413 C C . LEU A 1 181 ? -11.094 14.406 16.967 1.00 91.19 181 LEU A C 1
ATOM 1415 O O . LEU A 1 181 ? -11.836 13.867 17.786 1.00 91.19 181 LEU A O 1
ATOM 1419 N N . SER A 1 182 ? -11.070 15.732 16.817 1.00 89.00 182 SER A N 1
ATOM 1420 C CA . SER A 1 182 ? -11.938 16.645 17.574 1.00 89.00 182 SER A CA 1
ATOM 1421 C C . SER A 1 182 ? -13.426 16.423 17.263 1.00 89.00 182 SER A C 1
ATOM 1423 O O . SER A 1 182 ? -14.263 16.365 18.171 1.00 89.00 182 SER A O 1
ATOM 1425 N N . ARG A 1 183 ? -13.766 16.201 15.984 1.00 87.44 183 ARG A N 1
ATOM 1426 C CA . ARG A 1 183 ? -15.128 15.825 15.572 1.00 87.44 183 ARG A CA 1
ATOM 1427 C C . ARG A 1 183 ? -15.573 14.509 16.197 1.00 87.44 183 ARG A C 1
ATOM 1429 O O . ARG A 1 183 ? -16.699 14.435 16.669 1.00 87.44 183 ARG A O 1
ATOM 1436 N N . TYR A 1 184 ? -14.702 13.502 16.259 1.00 89.06 184 TYR A N 1
ATOM 1437 C CA . TYR A 1 184 ? -15.007 12.250 16.958 1.00 89.06 184 TYR A CA 1
ATOM 1438 C C . TYR A 1 184 ? -15.304 12.483 18.444 1.00 89.06 184 TYR A C 1
ATOM 1440 O O . TYR A 1 184 ? -16.333 12.041 18.955 1.00 89.06 184 TYR A O 1
ATOM 1448 N N . ARG A 1 185 ? -14.441 13.244 19.126 1.00 87.44 185 ARG A N 1
ATOM 1449 C CA . ARG A 1 185 ? -14.570 13.517 20.563 1.00 87.44 185 ARG A CA 1
ATOM 1450 C C . ARG A 1 185 ? -15.886 14.217 20.917 1.00 87.44 185 ARG A C 1
ATOM 1452 O O . ARG A 1 185 ? -16.476 13.930 21.955 1.00 87.44 185 ARG A O 1
ATOM 1459 N N . THR A 1 186 ? -16.351 15.116 20.053 1.00 87.44 186 THR A N 1
ATOM 1460 C CA . THR A 1 186 ? -17.584 15.901 20.250 1.00 87.44 186 THR A CA 1
ATOM 1461 C C . THR A 1 186 ? -18.836 15.252 19.648 1.00 87.44 186 THR A C 1
ATOM 1463 O O . THR A 1 186 ? -19.954 15.624 20.009 1.00 87.44 186 THR A O 1
ATOM 1466 N N . ALA A 1 187 ? -18.690 14.259 18.767 1.00 85.38 187 ALA A N 1
ATOM 1467 C CA . ALA A 1 187 ? -19.815 13.568 18.146 1.00 85.38 187 ALA A CA 1
ATOM 1468 C C . ALA A 1 187 ? -20.639 12.795 19.180 1.00 85.38 187 ALA A C 1
ATOM 1470 O O . ALA A 1 187 ? -20.105 12.107 20.044 1.00 85.38 187 ALA A O 1
ATOM 1471 N N . THR A 1 188 ? -21.963 12.861 19.065 1.00 81.44 188 THR A N 1
ATOM 1472 C CA . THR A 1 188 ? -22.883 12.128 19.946 1.00 81.44 188 THR A CA 1
ATOM 1473 C C . THR A 1 188 ? -23.426 10.903 19.221 1.00 81.44 188 THR A C 1
ATOM 1475 O O . THR A 1 188 ? -23.896 11.019 18.087 1.00 81.44 188 THR A O 1
ATOM 1478 N N . LYS A 1 189 ? -23.366 9.732 19.871 1.00 81.06 189 LYS A N 1
ATOM 1479 C CA . LYS A 1 189 ? -23.972 8.498 19.355 1.00 81.06 189 LYS A CA 1
ATOM 1480 C C . LYS A 1 189 ? -25.488 8.688 19.263 1.00 81.06 189 LYS A C 1
ATOM 1482 O O . LYS A 1 189 ? -26.105 9.205 20.193 1.00 81.06 189 LYS A O 1
ATOM 1487 N N . ARG A 1 190 ? -26.082 8.274 18.149 1.00 80.69 190 ARG A N 1
ATOM 1488 C CA . ARG A 1 190 ? -27.531 8.294 17.931 1.00 80.69 190 ARG A CA 1
ATOM 1489 C C . ARG A 1 190 ? -28.053 6.857 17.853 1.00 80.69 190 ARG A C 1
ATOM 1491 O O . ARG A 1 190 ? -27.324 5.987 17.370 1.00 80.69 190 ARG A O 1
ATOM 1498 N N . PRO A 1 191 ? -29.278 6.589 18.333 1.00 81.06 191 PRO A N 1
ATOM 1499 C CA . PRO A 1 191 ? -29.895 5.283 18.166 1.00 81.06 191 PRO A CA 1
ATOM 1500 C C . PRO A 1 191 ? -30.191 5.059 16.682 1.00 81.06 191 PRO A C 1
ATOM 1502 O O . PRO A 1 191 ? -30.868 5.868 16.046 1.00 81.06 191 PRO A O 1
ATOM 1505 N N . VAL A 1 192 ? -29.648 3.979 16.127 1.00 81.12 192 VAL A N 1
ATOM 1506 C CA . VAL A 1 192 ? -29.907 3.545 14.755 1.00 81.12 192 VAL A CA 1
ATOM 1507 C C . VAL A 1 192 ? -30.526 2.154 14.801 1.00 81.12 192 VAL A C 1
ATOM 1509 O O . VAL A 1 192 ? -29.930 1.208 15.324 1.00 81.12 192 VAL A O 1
ATOM 1512 N N . ALA A 1 193 ? -31.720 2.026 14.224 1.00 82.38 193 ALA A N 1
ATOM 1513 C CA . ALA A 1 193 ? -32.399 0.749 14.073 1.00 82.38 193 ALA A CA 1
ATOM 1514 C C . ALA A 1 193 ? -31.638 -0.112 13.057 1.00 82.38 193 ALA A C 1
ATOM 1516 O O . ALA A 1 193 ? -31.556 0.232 11.880 1.00 82.38 193 ALA A O 1
ATOM 1517 N N . THR A 1 194 ? -31.071 -1.226 13.515 1.00 82.56 194 THR A N 1
ATOM 1518 C CA . THR A 1 194 ? -30.369 -2.192 12.664 1.00 82.56 194 THR A CA 1
ATOM 1519 C C . THR A 1 194 ? -31.093 -3.528 12.730 1.00 82.56 194 THR A C 1
ATOM 1521 O O . THR A 1 194 ? -31.408 -4.013 13.816 1.00 82.56 194 THR A O 1
ATOM 1524 N N . GLN A 1 195 ? -31.359 -4.133 11.575 1.00 84.50 195 GLN A N 1
ATOM 1525 C CA . GLN A 1 195 ? -31.887 -5.493 11.524 1.00 84.50 195 GLN A CA 1
ATOM 1526 C C . GLN A 1 195 ? -30.747 -6.484 11.737 1.00 84.50 195 GLN A C 1
ATOM 1528 O O . GLN A 1 195 ? -29.762 -6.477 11.000 1.00 84.50 195 GLN A O 1
ATOM 1533 N N . VAL A 1 196 ? -30.881 -7.334 12.748 1.00 86.44 196 VAL A N 1
ATOM 1534 C CA . VAL A 1 196 ? -29.929 -8.402 13.047 1.00 86.44 196 VAL A CA 1
ATOM 1535 C C . VAL A 1 196 ? -30.627 -9.730 12.789 1.00 86.44 196 VAL A C 1
ATOM 1537 O O . VAL A 1 196 ? -31.721 -9.967 13.302 1.00 86.44 196 VAL A O 1
ATOM 1540 N N . GLN A 1 197 ? -30.007 -10.599 11.989 1.00 87.06 197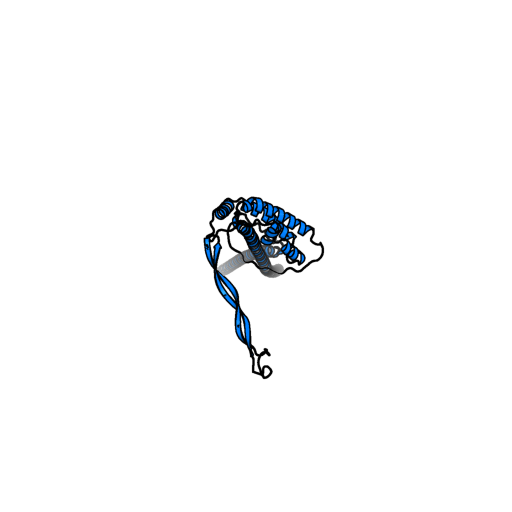 GLN A N 1
ATOM 1541 C CA . GLN A 1 197 ? -30.460 -11.983 11.888 1.00 87.06 197 GLN A CA 1
ATOM 1542 C C . GLN A 1 197 ? -30.001 -12.758 13.119 1.00 87.06 197 GLN A C 1
ATOM 1544 O O . GLN A 1 197 ? -28.824 -12.745 13.479 1.00 87.06 197 GLN A O 1
ATOM 1549 N N . ARG A 1 198 ? -30.944 -13.440 13.759 1.00 88.38 198 ARG A N 1
ATOM 1550 C CA . ARG A 1 198 ? -30.698 -14.353 14.871 1.00 88.38 198 ARG A CA 1
ATOM 1551 C C . ARG A 1 198 ? -31.360 -15.684 14.580 1.00 88.38 198 ARG A C 1
ATOM 1553 O O . ARG A 1 198 ? -32.313 -15.762 13.811 1.00 88.38 198 ARG A O 1
ATOM 1560 N N . THR A 1 199 ? -30.868 -16.736 15.210 1.00 90.00 199 THR A N 1
ATOM 1561 C CA . THR A 1 199 ? -31.513 -18.045 15.191 1.00 90.00 199 THR A CA 1
ATOM 1562 C C . THR A 1 199 ? -32.227 -18.260 16.516 1.00 90.00 199 THR A C 1
ATOM 1564 O O . THR A 1 199 ? -31.731 -17.891 17.582 1.00 90.00 199 THR A O 1
ATOM 1567 N N . ARG A 1 200 ? -33.434 -18.821 16.460 1.00 88.50 200 ARG A N 1
ATOM 1568 C CA . ARG A 1 200 ? -34.098 -19.374 17.643 1.00 88.50 200 ARG A CA 1
ATOM 1569 C C . ARG A 1 200 ? -34.375 -20.845 17.418 1.00 88.50 200 ARG A C 1
ATOM 1571 O O . ARG A 1 200 ? -34.700 -21.259 16.306 1.00 88.50 200 ARG A O 1
ATOM 1578 N N . VAL A 1 201 ? -34.254 -21.622 18.484 1.00 89.88 201 VAL A N 1
ATOM 1579 C CA . VAL A 1 201 ? -34.605 -23.037 18.461 1.00 89.88 201 VAL A CA 1
ATOM 1580 C C . VAL A 1 201 ? -36.105 -23.148 18.687 1.00 89.88 201 VAL A C 1
ATOM 1582 O O . VAL A 1 201 ? -36.607 -22.785 19.749 1.00 89.88 201 VAL A O 1
ATOM 1585 N N . GLU A 1 202 ? -36.821 -23.649 17.689 1.00 89.81 202 GLU A N 1
ATOM 1586 C CA . GLU A 1 202 ? -38.235 -23.988 17.804 1.00 89.81 202 GLU A CA 1
ATOM 1587 C C . GLU A 1 202 ? -38.412 -25.500 17.791 1.00 89.81 202 GLU A C 1
ATOM 1589 O O . GLU A 1 202 ? -37.793 -26.215 17.001 1.00 89.81 202 GLU A O 1
ATOM 1594 N N . THR A 1 203 ? -39.308 -26.000 18.635 1.00 88.19 203 THR A N 1
ATOM 1595 C CA . THR A 1 203 ? -39.721 -27.399 18.581 1.00 88.19 203 THR A CA 1
ATOM 1596 C C . THR A 1 203 ? -40.848 -27.521 17.558 1.00 88.19 203 THR A C 1
ATOM 1598 O O . THR A 1 203 ? -41.952 -27.028 17.786 1.00 88.19 203 THR A O 1
ATOM 1601 N N . ARG A 1 204 ? -40.578 -28.155 16.414 1.00 86.69 204 ARG A N 1
ATOM 1602 C CA . ARG A 1 204 ? -41.565 -28.368 15.346 1.00 86.69 204 ARG A CA 1
ATOM 1603 C C . ARG A 1 204 ? -41.860 -29.855 15.192 1.00 86.69 204 ARG A C 1
ATOM 1605 O O . ARG A 1 204 ? -40.956 -30.687 15.279 1.00 86.69 204 ARG A O 1
ATOM 1612 N N . ARG A 1 205 ? -43.128 -30.190 14.942 1.00 85.62 205 ARG A N 1
ATOM 1613 C CA . ARG A 1 205 ? -43.505 -31.544 14.518 1.00 85.62 205 ARG A CA 1
ATOM 1614 C C . ARG A 1 205 ? -43.080 -31.746 13.067 1.00 85.62 205 ARG A C 1
ATOM 1616 O O . ARG A 1 205 ? -43.293 -30.865 12.236 1.00 85.62 205 ARG A O 1
ATOM 1623 N N . GLY A 1 206 ? -42.464 -32.883 12.781 1.00 82.44 206 GLY A N 1
ATOM 1624 C CA . GLY A 1 206 ? -42.029 -33.268 11.446 1.00 82.44 206 GLY A CA 1
ATOM 1625 C C . GLY A 1 206 ? -42.133 -34.773 11.248 1.00 82.44 206 GLY A C 1
ATOM 1626 O O . GLY A 1 206 ? -42.248 -35.528 12.212 1.00 82.44 206 GLY A O 1
ATOM 1627 N N . TRP A 1 207 ? -42.112 -35.188 9.988 1.00 83.75 207 TRP A N 1
ATOM 1628 C CA . TRP A 1 207 ? -42.010 -36.593 9.615 1.00 83.75 207 TRP A CA 1
ATOM 1629 C C . TRP A 1 207 ? -40.538 -36.989 9.555 1.00 83.75 207 TRP A C 1
ATOM 1631 O O . TRP A 1 207 ? -39.751 -36.296 8.904 1.00 83.75 207 TRP A O 1
ATOM 1641 N N . ASP A 1 208 ? -40.172 -38.068 10.238 1.00 81.62 208 ASP A N 1
ATOM 1642 C CA . ASP A 1 208 ? -38.821 -38.623 10.222 1.00 81.62 208 ASP A CA 1
ATOM 1643 C C . ASP A 1 208 ? -38.873 -40.108 9.863 1.00 81.62 208 ASP A C 1
ATOM 1645 O O . ASP A 1 208 ? -39.442 -40.921 10.589 1.00 81.62 208 ASP A O 1
ATOM 1649 N N . THR A 1 209 ? -38.286 -40.453 8.719 1.00 80.56 209 THR A N 1
ATOM 1650 C CA . THR A 1 209 ? -38.222 -41.822 8.193 1.00 80.56 209 THR A CA 1
ATOM 1651 C C . THR A 1 209 ? -37.211 -42.706 8.920 1.00 80.56 209 THR A C 1
ATOM 1653 O O . THR A 1 209 ? -37.151 -43.894 8.634 1.00 80.56 209 THR A O 1
ATOM 1656 N N . PHE A 1 210 ? -36.408 -42.146 9.829 1.00 77.62 210 PHE A N 1
ATOM 1657 C CA . PHE A 1 210 ? -35.378 -42.869 10.582 1.00 77.62 210 PHE A CA 1
ATOM 1658 C C . PHE A 1 210 ? -35.705 -43.016 12.071 1.00 77.62 210 PHE A C 1
ATOM 1660 O O . PHE A 1 210 ? -34.908 -43.582 12.817 1.00 77.62 210 PHE A O 1
ATOM 1667 N N . SER A 1 211 ? -36.848 -42.495 12.522 1.00 76.56 211 SER A N 1
ATOM 1668 C CA . SER A 1 211 ? -37.264 -42.609 13.918 1.00 76.56 211 SER A CA 1
ATOM 1669 C C . SER A 1 211 ? -37.979 -43.934 14.179 1.00 76.56 211 SER A C 1
ATOM 1671 O O . SER A 1 211 ? -38.826 -44.347 13.397 1.00 76.56 211 SER A O 1
ATOM 1673 N N . ASP A 1 212 ? -37.674 -44.554 15.319 1.00 82.56 212 ASP A N 1
ATOM 1674 C CA . ASP A 1 212 ? -38.245 -45.803 15.837 1.00 82.56 212 ASP A CA 1
ATOM 1675 C C . ASP A 1 212 ? -39.385 -45.586 16.854 1.00 82.56 212 ASP A C 1
ATOM 1677 O O . ASP A 1 212 ? -39.886 -46.523 17.473 1.00 82.56 212 ASP A O 1
ATOM 1681 N N . ASN A 1 213 ? -39.825 -44.336 17.024 1.00 81.44 213 ASN A N 1
ATOM 1682 C CA . ASN A 1 213 ? -40.724 -43.921 18.103 1.00 81.44 213 ASN A CA 1
ATOM 1683 C C . ASN A 1 213 ? -42.220 -44.213 17.833 1.00 81.44 213 ASN A C 1
ATOM 1685 O O . ASN A 1 213 ? -43.090 -43.717 18.548 1.00 81.44 213 ASN A O 1
ATOM 1689 N N . CYS A 1 214 ? -42.550 -44.961 16.780 1.00 78.19 214 CYS A N 1
ATOM 1690 C CA . CYS A 1 214 ? -43.920 -45.331 16.429 1.00 78.19 214 CYS A CA 1
ATOM 1691 C C . CYS A 1 214 ? -44.021 -46.796 15.993 1.00 78.19 214 CYS A C 1
ATOM 1693 O O . CYS A 1 214 ? -43.050 -47.421 15.570 1.00 78.19 214 CYS A O 1
ATOM 1695 N N . GLU A 1 215 ? -45.219 -47.361 16.108 1.00 78.44 215 GLU A N 1
ATOM 1696 C CA . GLU A 1 215 ? -45.495 -48.726 15.670 1.00 78.44 215 GLU A CA 1
ATOM 1697 C C . GLU A 1 215 ? -45.330 -48.834 14.144 1.00 78.44 215 GLU A C 1
ATOM 1699 O O . GLU A 1 215 ? -45.770 -47.950 13.409 1.00 78.44 215 GLU A O 1
ATOM 1704 N N . ASN A 1 216 ? -44.687 -49.907 13.671 1.00 78.12 216 ASN A N 1
ATOM 1705 C CA . ASN A 1 216 ? -44.317 -50.134 12.263 1.00 78.12 216 ASN A CA 1
ATOM 1706 C C . ASN A 1 216 ? -43.196 -49.244 11.688 1.00 78.12 216 ASN A C 1
ATOM 1708 O O . ASN A 1 216 ? -43.056 -49.165 10.468 1.00 78.12 216 ASN A O 1
ATOM 1712 N N . TRP A 1 217 ? -42.347 -48.647 12.531 1.00 72.25 217 TRP A N 1
ATOM 1713 C CA . TRP A 1 217 ? -41.182 -47.850 12.103 1.00 72.25 217 TRP A CA 1
ATOM 1714 C C . TRP A 1 217 ? -40.207 -48.567 11.143 1.00 72.25 217 TRP A C 1
ATOM 1716 O O . TRP A 1 217 ? -39.453 -47.924 10.422 1.00 72.25 217 TRP A O 1
ATOM 1726 N N . TYR A 1 218 ? -40.210 -49.903 11.125 1.00 75.31 218 TYR A N 1
ATOM 1727 C CA . TYR A 1 218 ? -39.346 -50.737 10.282 1.00 75.31 218 TYR A CA 1
ATOM 1728 C C . TYR A 1 218 ? -39.918 -51.005 8.875 1.00 75.31 218 TYR A C 1
ATOM 1730 O O . TYR A 1 218 ? -39.246 -51.621 8.045 1.00 75.31 218 TYR A O 1
ATOM 1738 N N . LEU A 1 219 ? -41.154 -50.580 8.587 1.00 73.62 219 LEU A N 1
ATOM 1739 C CA . LEU A 1 219 ? -41.795 -50.763 7.284 1.00 73.62 219 LEU A CA 1
ATOM 1740 C C . LEU A 1 219 ? -41.576 -49.523 6.407 1.00 73.62 219 LEU A C 1
ATOM 1742 O O . LEU A 1 219 ? -42.185 -48.483 6.619 1.00 73.62 219 LEU A O 1
ATOM 1746 N N . SER A 1 220 ? -40.743 -49.624 5.371 1.00 60.94 220 SER A N 1
ATOM 1747 C CA . SER A 1 220 ? -40.608 -48.558 4.364 1.00 60.94 220 SER A CA 1
ATOM 1748 C C . SER A 1 220 ? -41.884 -48.451 3.507 1.00 60.94 220 SER A C 1
ATOM 1750 O O . SER A 1 220 ? -42.415 -49.496 3.119 1.00 60.94 220 SER A O 1
ATOM 1752 N N . PRO A 1 221 ? -42.390 -47.248 3.157 1.00 66.38 221 PRO A N 1
ATOM 1753 C CA . PRO A 1 221 ? -41.836 -45.903 3.376 1.00 66.38 221 PRO A CA 1
ATOM 1754 C C . PRO A 1 221 ? -42.422 -45.166 4.605 1.00 66.38 221 PRO A C 1
ATOM 1756 O O . PRO A 1 221 ? -42.574 -43.942 4.589 1.00 66.38 221 PRO A O 1
ATOM 1759 N N . ILE A 1 222 ? -42.805 -45.887 5.661 1.00 70.88 222 ILE A N 1
ATOM 1760 C CA . ILE A 1 222 ? -43.459 -45.315 6.843 1.00 70.88 222 ILE A CA 1
ATOM 1761 C C . ILE A 1 222 ? -42.391 -44.699 7.757 1.00 70.88 222 ILE A C 1
ATOM 1763 O O . ILE A 1 222 ? -41.460 -45.368 8.184 1.00 70.88 222 ILE A O 1
ATOM 1767 N N . GLY A 1 223 ? -42.510 -43.401 8.030 1.00 74.56 223 GLY A N 1
ATOM 1768 C CA . GLY A 1 223 ? -41.751 -42.706 9.069 1.00 74.56 223 GLY A CA 1
ATOM 1769 C C . GLY A 1 223 ? -42.615 -42.431 10.295 1.00 74.56 223 GLY A C 1
ATOM 1770 O O . GLY A 1 223 ? -43.818 -42.685 10.298 1.00 74.56 223 GLY A O 1
ATOM 1771 N N . CYS A 1 224 ? -42.010 -41.873 11.336 1.00 82.94 224 CYS A N 1
ATOM 1772 C CA . CYS A 1 224 ? -42.721 -41.483 12.544 1.00 82.94 224 CYS A CA 1
ATOM 1773 C C . CYS A 1 224 ? -42.914 -39.967 12.613 1.00 82.94 224 CYS A C 1
ATOM 1775 O O . CYS A 1 224 ? -42.064 -39.173 12.196 1.00 82.94 224 CYS A O 1
ATOM 1777 N N . ALA A 1 225 ? -44.040 -39.547 13.193 1.00 83.50 225 ALA A N 1
ATOM 1778 C CA . ALA A 1 225 ? -44.249 -38.160 13.577 1.00 83.50 225 ALA A CA 1
ATOM 1779 C C . ALA A 1 225 ? -43.415 -37.858 14.830 1.00 83.50 225 ALA A C 1
ATOM 1781 O O . ALA A 1 225 ? -43.751 -38.287 15.934 1.00 83.50 225 ALA A O 1
ATOM 1782 N N . VAL A 1 226 ? -42.333 -37.104 14.661 1.00 83.88 226 VAL A N 1
ATOM 1783 C CA . VAL A 1 226 ? -41.430 -36.722 15.751 1.00 83.88 226 VAL A CA 1
ATOM 1784 C C . VAL A 1 226 ? -41.477 -35.229 16.011 1.00 83.88 226 VAL A C 1
ATOM 1786 O O . VAL A 1 226 ? -41.791 -34.418 15.136 1.00 83.88 226 VAL A O 1
ATOM 1789 N N . THR A 1 227 ? -41.132 -34.848 17.237 1.00 85.62 227 THR A N 1
ATOM 1790 C CA . THR A 1 227 ? -40.932 -33.441 17.580 1.00 85.62 227 THR A CA 1
ATOM 1791 C C . THR A 1 227 ? -39.437 -33.169 17.567 1.00 85.62 227 THR A C 1
ATOM 1793 O O . THR A 1 227 ? -38.709 -33.692 18.406 1.00 85.62 227 THR A O 1
ATOM 1796 N N . ARG A 1 228 ? -38.969 -32.368 16.607 1.00 83.50 228 ARG A N 1
ATOM 1797 C CA . ARG A 1 228 ? -37.548 -32.036 16.457 1.00 83.50 228 ARG A CA 1
ATOM 1798 C C . ARG A 1 228 ? -37.297 -30.567 16.763 1.00 83.50 228 ARG A C 1
ATOM 1800 O O . ARG A 1 228 ? -38.135 -29.707 16.488 1.00 83.50 228 ARG A O 1
ATOM 1807 N N . ARG A 1 229 ? -36.128 -30.284 17.331 1.00 85.25 229 ARG A N 1
ATOM 1808 C CA . ARG A 1 229 ? -35.625 -28.919 17.500 1.00 85.25 229 ARG A CA 1
ATOM 1809 C C . ARG A 1 229 ? -35.051 -28.456 16.166 1.00 85.25 229 ARG A C 1
ATOM 1811 O O . ARG A 1 229 ? -34.152 -29.100 15.637 1.00 85.25 229 ARG A O 1
ATOM 1818 N N . VAL A 1 230 ? -35.600 -27.381 15.615 1.00 87.25 230 VAL A N 1
ATOM 1819 C CA . VAL A 1 230 ? -35.149 -26.776 14.358 1.00 87.25 230 VAL A CA 1
ATOM 1820 C C . VAL A 1 230 ? -34.686 -25.358 14.656 1.00 87.25 230 VAL A C 1
ATOM 1822 O O . VAL A 1 230 ? -35.389 -24.604 15.329 1.00 87.25 230 VAL A O 1
ATOM 1825 N N . GLU A 1 231 ? -33.509 -24.994 14.157 1.00 87.06 231 GLU A N 1
ATOM 1826 C CA . GLU A 1 231 ? -33.043 -23.610 14.181 1.00 87.06 231 GLU A CA 1
ATOM 1827 C C . GLU A 1 231 ? -33.747 -22.822 13.080 1.00 87.06 231 GLU A C 1
ATOM 1829 O O . GLU A 1 231 ? -33.645 -23.142 11.896 1.00 87.06 231 GLU A O 1
ATOM 1834 N N . VAL A 1 232 ? -34.498 -21.800 13.479 1.00 88.00 232 VAL A N 1
ATOM 1835 C CA . VAL A 1 232 ? -35.243 -20.942 12.561 1.00 88.00 232 VAL A CA 1
ATOM 1836 C C . VAL A 1 232 ? -34.615 -19.550 12.592 1.00 88.00 232 VAL A C 1
ATOM 1838 O O . VAL A 1 232 ? -34.538 -18.952 13.674 1.00 88.00 232 VAL A O 1
ATOM 1841 N N . PRO A 1 233 ? -34.157 -19.015 11.444 1.00 90.44 233 PRO A N 1
ATOM 1842 C CA . PRO A 1 233 ? -33.672 -17.647 11.375 1.00 90.44 233 PRO A CA 1
ATOM 1843 C C . PRO A 1 233 ? -34.847 -16.672 11.510 1.00 90.44 233 PRO A C 1
ATOM 1845 O O . PRO A 1 233 ? -35.901 -16.854 10.901 1.00 90.44 233 PRO A O 1
ATOM 1848 N N . TYR A 1 234 ? -34.661 -15.620 12.296 1.00 87.62 234 TYR A N 1
ATOM 1849 C CA . TYR A 1 234 ? -35.581 -14.497 12.403 1.00 87.62 234 TYR A CA 1
ATOM 1850 C C . TYR A 1 234 ? -34.804 -13.180 12.386 1.00 87.62 234 TYR A C 1
ATOM 1852 O O . TYR A 1 234 ? -33.637 -13.113 12.775 1.00 87.62 234 TYR A O 1
ATOM 1860 N N . THR A 1 235 ? -35.454 -12.124 11.910 1.00 87.25 235 THR A N 1
ATOM 1861 C CA . THR A 1 235 ? -34.913 -10.764 11.920 1.00 87.25 235 THR A CA 1
ATOM 1862 C C . THR A 1 235 ? -35.437 -10.016 13.134 1.00 87.25 235 THR A C 1
ATOM 1864 O O . THR A 1 235 ? -36.648 -9.892 13.312 1.00 87.25 235 THR A O 1
ATOM 1867 N N . GLU A 1 236 ? -34.530 -9.491 13.947 1.00 88.75 236 GLU A N 1
ATOM 1868 C CA . GLU A 1 236 ? -34.846 -8.626 15.080 1.00 88.75 236 GLU A CA 1
ATOM 1869 C C . GLU A 1 236 ? -34.350 -7.207 14.788 1.00 88.75 236 GLU A C 1
ATOM 1871 O O . GLU A 1 236 ? -33.196 -7.013 14.398 1.00 88.75 236 GLU A O 1
ATOM 1876 N N . THR A 1 237 ? -35.210 -6.203 14.969 1.00 85.81 237 THR A N 1
ATOM 1877 C CA . THR A 1 237 ? -34.794 -4.797 14.896 1.00 85.81 237 THR A CA 1
ATOM 1878 C C . THR A 1 237 ? -34.189 -4.402 16.234 1.00 85.81 237 THR A C 1
ATOM 1880 O O . THR A 1 237 ? -34.908 -4.198 17.210 1.00 85.81 237 THR A O 1
ATOM 1883 N N . VAL A 1 238 ? -32.867 -4.270 16.276 1.00 86.38 238 VAL A N 1
ATOM 1884 C CA . VAL A 1 238 ? -32.131 -3.856 17.471 1.00 86.38 238 VAL A CA 1
ATOM 1885 C C . VAL A 1 238 ? -31.729 -2.391 17.322 1.00 86.38 238 VAL A C 1
ATOM 1887 O O . VAL A 1 238 ? -31.202 -1.977 16.288 1.00 86.38 238 VAL A O 1
ATOM 1890 N N . GLN A 1 239 ? -31.976 -1.590 18.357 1.00 83.50 239 GLN A N 1
ATOM 1891 C CA . GLN A 1 239 ? -31.477 -0.217 18.422 1.00 83.50 239 GLN A CA 1
ATOM 1892 C C . GLN A 1 239 ? -30.009 -0.249 18.841 1.00 83.50 239 G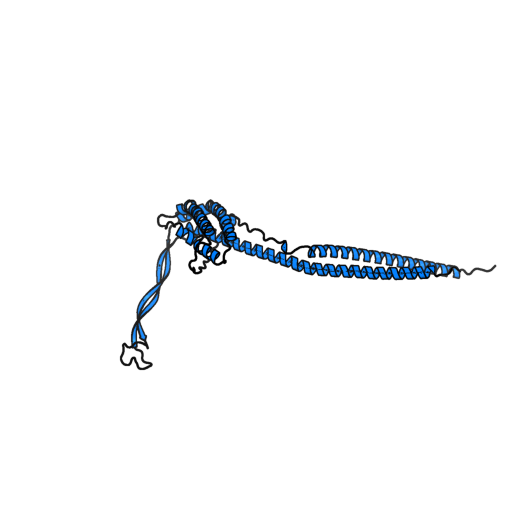LN A C 1
ATOM 1894 O O . GLN A 1 239 ? -29.688 -0.621 19.969 1.00 83.50 239 GLN A O 1
ATOM 1899 N N . VAL A 1 240 ? -29.115 0.132 17.932 1.00 81.31 240 VAL A N 1
ATOM 1900 C CA . VAL A 1 240 ? -27.677 0.194 18.203 1.00 81.31 240 VAL A CA 1
ATOM 1901 C C . VAL A 1 240 ? -27.257 1.656 18.252 1.00 81.31 240 VAL A C 1
ATOM 1903 O O . VAL A 1 240 ? -27.535 2.427 17.336 1.00 81.31 240 VAL A O 1
ATOM 1906 N N . MET A 1 241 ? -26.575 2.052 19.326 1.00 78.69 241 MET A N 1
ATOM 1907 C CA . MET A 1 241 ? -26.006 3.393 19.444 1.00 78.69 241 MET A CA 1
ATOM 1908 C C . MET A 1 241 ? -24.787 3.502 18.524 1.00 78.69 241 MET A C 1
ATOM 1910 O O . MET A 1 241 ? -23.744 2.912 18.807 1.00 78.69 241 MET A O 1
ATOM 1914 N N . ARG A 1 242 ? -24.905 4.251 17.424 1.00 77.81 242 ARG A N 1
ATOM 1915 C CA . ARG A 1 242 ? -23.830 4.436 16.437 1.00 77.81 242 ARG A CA 1
ATOM 1916 C C . ARG A 1 242 ? -23.502 5.916 16.262 1.00 77.81 242 ARG A C 1
ATOM 1918 O O . ARG A 1 242 ? -24.352 6.784 16.461 1.00 77.81 242 ARG A O 1
ATOM 1925 N N . TYR A 1 243 ? -22.256 6.219 15.910 1.00 78.50 243 TYR A N 1
ATOM 1926 C CA . TYR A 1 243 ? -21.896 7.564 15.471 1.00 78.50 243 TYR A CA 1
ATOM 1927 C C . TYR A 1 243 ? -22.551 7.902 14.121 1.00 78.50 243 TYR A C 1
ATOM 1929 O O . TYR A 1 243 ? -22.811 6.993 13.331 1.00 78.50 243 TYR A O 1
ATOM 1937 N N . PRO A 1 244 ? -22.815 9.190 13.842 1.00 73.50 244 PRO A N 1
ATOM 1938 C CA . PRO A 1 244 ? -23.228 9.632 12.515 1.00 73.50 244 PRO A CA 1
ATOM 1939 C C . PRO A 1 244 ? -22.213 9.232 11.439 1.00 73.50 244 PRO A C 1
ATOM 1941 O O . PRO A 1 244 ? -21.011 9.146 11.712 1.00 73.50 244 PRO A O 1
ATOM 1944 N N . ASP A 1 245 ? -22.692 9.051 10.209 1.00 72.44 245 ASP A N 1
ATOM 1945 C CA . ASP A 1 245 ? -21.840 8.681 9.083 1.00 72.44 245 ASP A CA 1
ATOM 1946 C C . ASP A 1 245 ? -20.681 9.669 8.897 1.00 72.44 245 ASP A C 1
ATOM 1948 O O . ASP A 1 245 ? -20.814 10.886 9.040 1.00 72.44 245 ASP A O 1
ATOM 1952 N N . GLY A 1 246 ? -19.505 9.124 8.589 1.00 71.81 246 GLY A N 1
ATOM 1953 C CA . GLY A 1 246 ? -18.289 9.903 8.370 1.00 71.81 246 GLY A CA 1
ATOM 1954 C C . GLY A 1 246 ? -17.463 10.196 9.625 1.00 71.81 246 GLY A C 1
ATOM 1955 O O . GLY A 1 246 ? -16.310 10.603 9.468 1.00 71.81 246 GLY A O 1
ATOM 1956 N N . ILE A 1 247 ? -17.978 9.925 10.829 1.00 82.81 247 ILE A N 1
ATOM 1957 C CA . ILE A 1 247 ? -17.209 9.971 12.078 1.00 82.81 247 ILE A CA 1
ATOM 1958 C C . ILE A 1 247 ? -16.482 8.637 12.270 1.00 82.81 247 ILE A C 1
ATOM 1960 O O . ILE A 1 247 ? -17.115 7.606 12.459 1.00 82.81 247 ILE A O 1
ATOM 1964 N N . ALA A 1 248 ? -15.152 8.670 12.207 1.00 84.69 248 ALA A N 1
ATOM 1965 C CA . ALA A 1 248 ? -14.297 7.505 12.419 1.00 84.69 248 ALA A CA 1
ATOM 1966 C C . ALA A 1 248 ? -13.607 7.596 13.783 1.00 84.69 248 ALA A C 1
ATOM 1968 O O . ALA A 1 248 ? -13.181 8.682 14.190 1.00 84.69 248 ALA A O 1
ATOM 1969 N N . SER A 1 249 ? -13.485 6.463 14.469 1.00 87.62 249 SER A N 1
ATOM 1970 C CA . SER A 1 249 ? -12.744 6.362 15.726 1.00 87.62 249 SER A CA 1
ATOM 1971 C C . SER A 1 249 ? -11.241 6.596 15.522 1.00 87.62 249 SER A C 1
ATOM 1973 O O . SER A 1 249 ? -10.733 6.441 14.408 1.00 87.62 249 SER A O 1
ATOM 1975 N N . PRO A 1 250 ? -10.479 6.970 16.566 1.00 90.12 250 PRO A N 1
ATOM 1976 C CA . PRO A 1 250 ? -9.053 7.258 16.416 1.00 90.12 250 PRO A CA 1
ATOM 1977 C C . PRO A 1 250 ? -8.243 6.090 15.832 1.00 90.12 250 PRO A C 1
ATOM 1979 O O . PRO A 1 250 ? -7.333 6.314 15.033 1.00 90.12 250 PRO A O 1
ATOM 1982 N N . SER A 1 251 ? -8.591 4.850 16.185 1.00 88.81 251 SER A N 1
ATOM 1983 C CA . SER A 1 251 ? -7.976 3.642 15.628 1.00 88.81 251 SER A CA 1
ATOM 1984 C C . SER A 1 251 ? -8.357 3.419 14.160 1.00 88.81 251 SER A C 1
ATOM 1986 O O . SER A 1 251 ? -7.490 3.075 13.361 1.00 88.81 251 SER A O 1
ATOM 1988 N N . GLU A 1 252 ? -9.608 3.685 13.772 1.00 89.31 252 GLU A N 1
ATOM 1989 C CA . GLU A 1 252 ? -10.054 3.642 12.371 1.00 89.31 252 GLU A CA 1
ATOM 1990 C C . GLU A 1 252 ? -9.385 4.718 11.512 1.00 89.31 252 GLU A C 1
ATOM 1992 O O . GLU A 1 252 ? -9.013 4.445 10.374 1.00 89.31 252 GLU A O 1
ATOM 1997 N N . VAL A 1 253 ? -9.199 5.935 12.040 1.00 89.94 253 VAL A N 1
ATOM 1998 C CA . VAL A 1 253 ? -8.489 7.010 11.327 1.00 89.94 253 VAL A CA 1
ATOM 1999 C C . VAL A 1 253 ? -7.048 6.593 11.050 1.00 89.94 253 VAL A C 1
ATOM 2001 O O . VAL A 1 253 ? -6.583 6.708 9.916 1.00 89.94 253 VAL A O 1
ATOM 2004 N N . LEU A 1 254 ? -6.349 6.090 12.069 1.00 91.62 254 LEU A N 1
ATOM 2005 C CA . LEU A 1 254 ? -4.965 5.655 11.926 1.00 91.62 254 LEU A CA 1
ATOM 2006 C C . LEU A 1 254 ? -4.838 4.459 10.969 1.00 91.62 254 LEU A C 1
ATOM 2008 O O . LEU A 1 254 ? -3.997 4.485 10.070 1.00 91.62 254 LEU A O 1
ATOM 2012 N N . LYS A 1 255 ? -5.707 3.450 11.116 1.00 89.94 255 LYS A N 1
ATOM 2013 C CA . LYS A 1 255 ? -5.764 2.299 10.208 1.00 89.94 255 LYS A CA 1
ATOM 2014 C C . LYS A 1 255 ? -6.043 2.735 8.770 1.00 89.94 255 LYS A C 1
ATOM 2016 O O . LYS A 1 255 ? -5.370 2.275 7.859 1.00 89.94 255 LYS A O 1
ATOM 2021 N N . GLY A 1 256 ? -6.947 3.692 8.569 1.00 87.69 256 GLY A N 1
ATOM 2022 C CA . GLY A 1 256 ? -7.212 4.266 7.252 1.00 87.69 256 GLY A CA 1
ATOM 2023 C C . GLY A 1 256 ? -5.969 4.890 6.607 1.00 87.69 256 GLY A C 1
ATOM 2024 O O . GLY A 1 256 ? -5.758 4.717 5.410 1.00 87.69 256 GLY A O 1
ATOM 2025 N N . TYR A 1 257 ? -5.105 5.560 7.381 1.00 89.06 257 TYR A N 1
ATOM 2026 C CA . TYR A 1 257 ? -3.825 6.068 6.863 1.00 89.06 257 TYR A CA 1
ATOM 2027 C C . TYR A 1 257 ? -2.858 4.951 6.480 1.00 89.06 257 TYR A C 1
ATOM 2029 O O . TYR A 1 257 ? -2.131 5.086 5.497 1.00 89.06 257 TYR A O 1
ATOM 2037 N N . GLN A 1 258 ? -2.839 3.860 7.243 1.00 91.62 258 GLN A N 1
ATOM 2038 C CA . GLN A 1 258 ? -2.048 2.681 6.906 1.00 91.62 258 GLN A CA 1
ATOM 2039 C C . GLN A 1 258 ? -2.524 2.048 5.596 1.00 91.62 258 GLN A C 1
ATOM 2041 O O . GLN A 1 258 ? -1.735 1.899 4.664 1.00 91.62 258 GLN A O 1
ATOM 2046 N N . ASP A 1 259 ? -3.811 1.717 5.516 1.00 91.12 259 ASP A N 1
ATOM 2047 C CA . ASP A 1 259 ? -4.397 1.025 4.370 1.00 91.12 259 ASP A CA 1
ATOM 2048 C C . ASP A 1 259 ? -4.224 1.867 3.094 1.00 91.12 259 ASP A C 1
ATOM 2050 O O . ASP A 1 259 ? -3.792 1.354 2.061 1.00 91.12 259 ASP A O 1
ATOM 2054 N N . ARG A 1 260 ? -4.437 3.190 3.184 1.00 86.06 260 ARG A N 1
ATOM 2055 C CA . ARG A 1 260 ? -4.237 4.112 2.059 1.00 86.06 260 ARG A CA 1
ATOM 2056 C C . ARG A 1 260 ? -2.782 4.192 1.606 1.00 86.06 260 ARG A C 1
ATOM 2058 O O . ARG A 1 260 ? -2.526 4.242 0.405 1.00 86.06 260 ARG A O 1
ATOM 2065 N N . TYR A 1 261 ? -1.831 4.218 2.539 1.00 88.62 261 TYR A N 1
ATOM 2066 C CA . TYR A 1 261 ? -0.411 4.243 2.195 1.00 88.62 261 TYR A CA 1
ATOM 2067 C C . TYR A 1 261 ? -0.011 3.003 1.393 1.00 88.62 261 TYR A C 1
ATOM 2069 O O . TYR A 1 261 ? 0.572 3.134 0.317 1.00 88.62 261 TYR A O 1
ATOM 2077 N N . PHE A 1 262 ? -0.359 1.813 1.888 1.00 87.88 262 PHE A N 1
ATOM 2078 C CA . PHE A 1 262 ? -0.008 0.564 1.214 1.00 87.88 262 PHE A CA 1
ATOM 2079 C C . PHE A 1 262 ? -0.750 0.388 -0.112 1.00 87.88 262 PHE A C 1
ATOM 2081 O O . PHE A 1 262 ? -0.146 -0.087 -1.071 1.00 87.88 262 PHE A O 1
ATOM 2088 N N . GLN A 1 263 ? -2.003 0.842 -0.206 1.00 89.06 263 GLN A N 1
ATOM 2089 C CA . GLN A 1 263 ? -2.732 0.886 -1.473 1.00 89.06 263 GLN A CA 1
ATOM 2090 C C . GLN A 1 263 ? -1.997 1.752 -2.508 1.00 89.06 263 GLN A C 1
ATOM 2092 O O . GLN A 1 263 ? -1.687 1.283 -3.600 1.00 89.06 263 GLN A O 1
ATOM 2097 N N . LEU A 1 264 ? -1.659 3.000 -2.163 1.00 83.88 264 LEU A N 1
ATOM 2098 C CA . LEU A 1 264 ? -0.956 3.909 -3.075 1.00 83.88 264 LEU A CA 1
ATOM 2099 C C . LEU A 1 264 ? 0.426 3.387 -3.466 1.00 83.88 264 LEU A C 1
ATOM 2101 O O . LEU A 1 264 ? 0.866 3.570 -4.603 1.00 83.88 264 LEU A O 1
ATOM 2105 N N . LEU A 1 265 ? 1.125 2.752 -2.526 1.00 86.19 265 LEU A N 1
ATOM 2106 C CA . LEU A 1 265 ? 2.418 2.135 -2.783 1.00 86.19 265 LEU A CA 1
ATOM 2107 C C . LEU A 1 265 ? 2.291 0.998 -3.805 1.00 86.19 265 LEU A C 1
ATOM 2109 O O . LEU A 1 265 ? 3.073 0.959 -4.754 1.00 86.19 265 LEU A O 1
ATOM 2113 N N . ALA A 1 266 ? 1.286 0.131 -3.657 1.00 83.25 266 ALA A N 1
ATOM 2114 C CA . ALA A 1 266 ? 0.993 -0.937 -4.610 1.00 83.25 266 ALA A CA 1
ATOM 2115 C C . ALA A 1 266 ? 0.633 -0.379 -5.999 1.00 83.25 266 ALA A C 1
ATOM 2117 O O . ALA A 1 266 ? 1.265 -0.752 -6.984 1.00 83.25 266 ALA A O 1
ATOM 2118 N N . GLU A 1 267 ? -0.275 0.600 -6.075 1.00 80.81 267 GLU A N 1
ATOM 2119 C CA . GLU A 1 267 ? -0.671 1.243 -7.339 1.00 80.81 267 GLU A CA 1
ATOM 2120 C C . GLU A 1 267 ? 0.508 1.914 -8.065 1.00 80.81 267 GLU A C 1
ATOM 2122 O O . GLU A 1 267 ? 0.556 1.976 -9.295 1.00 80.81 267 GLU A O 1
ATOM 2127 N N . ARG A 1 268 ? 1.457 2.492 -7.322 1.00 80.88 268 ARG A N 1
ATOM 2128 C CA . ARG A 1 268 ? 2.654 3.118 -7.905 1.00 80.88 268 ARG A CA 1
ATOM 2129 C C . ARG A 1 268 ? 3.663 2.081 -8.375 1.00 80.88 268 ARG A C 1
ATOM 2131 O O . ARG A 1 268 ? 4.287 2.296 -9.406 1.00 80.88 268 ARG A O 1
ATOM 2138 N N . ARG A 1 269 ? 3.819 0.969 -7.654 1.00 79.94 269 ARG A N 1
ATOM 2139 C CA . ARG A 1 269 ? 4.656 -0.151 -8.106 1.00 79.94 269 ARG A CA 1
ATOM 2140 C C . ARG A 1 269 ? 4.122 -0.760 -9.384 1.00 79.94 269 ARG A C 1
ATOM 2142 O O . ARG A 1 269 ? 4.892 -0.946 -10.312 1.00 79.94 269 ARG A O 1
ATOM 2149 N N . GLU A 1 270 ? 2.819 -1.000 -9.449 1.00 79.88 270 GLU A N 1
ATOM 2150 C CA . GLU A 1 270 ? 2.175 -1.538 -10.643 1.00 79.88 270 GLU A CA 1
ATOM 2151 C C . GLU A 1 270 ? 2.341 -0.594 -11.839 1.00 79.88 270 GLU A C 1
ATOM 2153 O O . GLU A 1 270 ? 2.767 -1.022 -12.911 1.00 79.88 270 GLU A O 1
ATOM 2158 N N . ARG A 1 271 ? 2.125 0.715 -11.639 1.00 76.81 271 ARG A N 1
ATOM 2159 C CA . ARG A 1 271 ? 2.391 1.724 -12.674 1.00 76.81 271 ARG A CA 1
ATOM 2160 C C . ARG A 1 271 ? 3.855 1.755 -13.105 1.00 76.81 271 ARG A C 1
ATOM 2162 O O . ARG A 1 271 ? 4.126 1.702 -14.298 1.00 76.81 271 ARG A O 1
ATOM 2169 N N . ASN A 1 272 ? 4.799 1.788 -12.166 1.00 73.12 272 ASN A N 1
ATOM 2170 C CA . ASN A 1 272 ? 6.228 1.824 -12.484 1.00 73.12 272 ASN A CA 1
ATOM 2171 C C . ASN A 1 272 ? 6.691 0.542 -13.194 1.00 73.12 272 ASN A C 1
ATOM 2173 O O . ASN A 1 272 ? 7.485 0.623 -14.128 1.00 73.12 272 ASN A O 1
ATOM 2177 N N . ALA A 1 273 ? 6.179 -0.622 -12.790 1.00 72.25 273 ALA A N 1
ATOM 2178 C CA . ALA A 1 273 ? 6.449 -1.897 -13.445 1.00 72.25 273 ALA A CA 1
ATOM 2179 C C . ALA A 1 273 ? 5.862 -1.924 -14.865 1.00 72.25 273 ALA A C 1
ATOM 2181 O O . ALA A 1 273 ? 6.544 -2.334 -15.802 1.00 72.25 273 ALA A O 1
ATOM 2182 N N . SER A 1 274 ? 4.639 -1.417 -15.051 1.00 72.31 274 SER A N 1
ATOM 2183 C CA . SER A 1 274 ? 4.015 -1.272 -16.371 1.00 72.31 274 SER A CA 1
ATOM 2184 C C . SER A 1 274 ? 4.779 -0.299 -17.274 1.00 72.31 274 SER A C 1
ATOM 2186 O O . SER A 1 274 ? 4.910 -0.558 -18.469 1.00 72.31 274 SER A O 1
ATOM 2188 N N . GLU A 1 275 ? 5.275 0.819 -16.739 1.00 72.25 275 GLU A N 1
ATOM 2189 C CA . GLU A 1 275 ? 6.097 1.778 -17.486 1.00 72.25 275 GLU A CA 1
ATOM 2190 C C . GLU A 1 275 ? 7.463 1.189 -17.850 1.00 72.25 275 GLU A C 1
ATOM 2192 O O . GLU A 1 275 ? 7.938 1.364 -18.971 1.00 72.25 275 GLU A O 1
ATOM 2197 N N . ALA A 1 276 ? 8.097 0.455 -16.935 1.00 65.00 276 ALA A N 1
ATOM 2198 C CA . ALA A 1 276 ? 9.352 -0.230 -17.217 1.00 65.00 276 ALA A CA 1
ATOM 2199 C C . ALA A 1 276 ? 9.162 -1.328 -18.277 1.00 65.00 276 ALA A C 1
ATOM 2201 O O . ALA A 1 276 ? 9.981 -1.449 -19.188 1.00 65.00 276 ALA A O 1
ATOM 2202 N N . ALA A 1 277 ? 8.068 -2.093 -18.206 1.00 71.88 277 ALA A N 1
ATOM 2203 C CA . ALA A 1 277 ? 7.719 -3.095 -19.208 1.00 71.88 277 ALA A CA 1
ATOM 2204 C C . ALA A 1 277 ? 7.469 -2.461 -20.586 1.00 71.88 277 ALA A C 1
ATOM 2206 O O . ALA A 1 277 ? 8.030 -2.921 -21.579 1.00 71.88 277 ALA A O 1
ATOM 2207 N N . SER A 1 278 ? 6.716 -1.357 -20.654 1.00 72.94 278 SER A N 1
ATOM 2208 C CA . SER A 1 278 ? 6.450 -0.675 -21.926 1.00 72.94 278 SER A CA 1
ATOM 2209 C C . SER A 1 278 ? 7.715 -0.079 -22.553 1.00 72.94 278 SER A C 1
ATOM 2211 O O . SER A 1 278 ? 7.890 -0.171 -23.770 1.00 72.94 278 SER A O 1
ATOM 2213 N N . GLN A 1 279 ? 8.636 0.455 -21.741 1.00 68.81 279 GLN A N 1
ATOM 2214 C CA . GLN A 1 279 ? 9.944 0.926 -22.206 1.00 68.81 279 GLN A CA 1
ATOM 2215 C C . GLN A 1 279 ? 10.819 -0.221 -22.720 1.00 68.81 279 GLN A C 1
ATOM 2217 O O . GLN A 1 279 ? 11.457 -0.078 -23.764 1.00 68.81 279 GLN A O 1
ATOM 2222 N N . ARG A 1 280 ? 10.830 -1.378 -22.042 1.00 70.50 280 ARG A N 1
ATOM 2223 C CA . ARG A 1 280 ? 11.529 -2.578 -22.535 1.00 70.50 280 ARG A CA 1
ATOM 2224 C C . ARG A 1 280 ? 10.966 -3.018 -23.889 1.00 70.50 280 ARG A C 1
ATOM 2226 O O . ARG A 1 280 ? 11.738 -3.219 -24.824 1.00 70.50 280 ARG A O 1
ATOM 2233 N N . ASP A 1 281 ? 9.644 -3.063 -24.033 1.00 71.38 281 ASP A N 1
ATOM 2234 C CA . ASP A 1 281 ? 8.980 -3.419 -25.293 1.00 71.38 281 ASP A CA 1
ATOM 2235 C C . ASP A 1 281 ? 9.232 -2.403 -26.417 1.00 71.38 281 ASP A C 1
ATOM 2237 O O . ASP A 1 281 ? 9.310 -2.766 -27.595 1.00 71.38 281 ASP A O 1
ATOM 2241 N N . GLU A 1 282 ? 9.350 -1.114 -26.093 1.00 70.62 282 GLU A N 1
ATOM 2242 C CA . GLU A 1 282 ? 9.739 -0.084 -27.059 1.00 70.62 282 GLU A CA 1
ATOM 2243 C C . GLU A 1 282 ? 11.183 -0.283 -27.540 1.00 70.62 282 GLU A C 1
ATOM 2245 O O . GLU A 1 282 ? 11.440 -0.198 -28.743 1.00 70.62 282 GLU A O 1
ATOM 2250 N N . ILE A 1 283 ? 12.114 -0.617 -26.641 1.00 61.72 283 ILE A N 1
ATOM 2251 C CA . ILE A 1 283 ? 13.510 -0.902 -27.002 1.00 61.72 283 ILE A CA 1
ATOM 2252 C C . ILE A 1 283 ? 13.592 -2.154 -27.887 1.00 61.72 283 ILE A C 1
ATOM 2254 O O . ILE A 1 283 ? 14.239 -2.108 -28.932 1.00 61.72 283 ILE A O 1
ATOM 2258 N N . VAL A 1 284 ? 12.887 -3.238 -27.542 1.00 71.25 284 VAL A N 1
ATOM 2259 C CA . VAL A 1 284 ? 12.852 -4.482 -28.340 1.00 71.25 284 VAL A CA 1
ATOM 2260 C C . VAL A 1 284 ? 12.291 -4.229 -29.745 1.00 71.25 284 VAL A C 1
ATOM 2262 O O . VAL A 1 284 ? 12.880 -4.649 -30.744 1.00 71.25 284 VAL A O 1
ATOM 2265 N N . ARG A 1 285 ? 11.192 -3.472 -29.865 1.00 69.75 285 ARG A N 1
ATOM 2266 C CA . ARG A 1 285 ? 10.662 -3.055 -31.178 1.00 69.75 285 ARG A CA 1
ATOM 2267 C C . ARG A 1 285 ? 11.633 -2.137 -31.922 1.00 69.75 285 ARG A C 1
ATOM 2269 O O . ARG A 1 285 ? 11.780 -2.241 -33.142 1.00 69.75 285 ARG A O 1
ATOM 2276 N N . GLY A 1 286 ? 12.324 -1.263 -31.194 1.00 62.72 286 GLY A N 1
ATOM 2277 C CA . GLY A 1 286 ? 13.385 -0.404 -31.707 1.00 62.72 286 GLY A CA 1
ATOM 2278 C C . GLY A 1 286 ? 14.556 -1.187 -32.305 1.00 62.72 286 GLY A C 1
ATOM 2279 O O . GLY A 1 286 ? 15.059 -0.783 -33.353 1.00 62.72 286 GLY A O 1
ATOM 2280 N N . HIS A 1 287 ? 14.938 -2.321 -31.706 1.00 69.81 287 HIS A N 1
ATOM 2281 C CA . HIS A 1 287 ? 15.976 -3.227 -32.217 1.00 69.81 287 HIS A CA 1
ATOM 2282 C C . HIS A 1 287 ? 15.582 -3.848 -33.554 1.00 69.81 287 HIS A C 1
ATOM 2284 O O . HIS A 1 287 ? 16.359 -3.779 -34.505 1.00 69.81 287 HIS A O 1
ATOM 2290 N N . ALA A 1 288 ? 14.363 -4.384 -33.664 1.00 70.56 288 ALA A N 1
ATOM 2291 C CA . ALA A 1 288 ? 13.867 -4.966 -34.913 1.00 70.56 288 ALA A CA 1
ATOM 2292 C C . ALA A 1 288 ? 13.807 -3.925 -36.048 1.00 70.56 288 ALA A C 1
ATOM 2294 O O . ALA A 1 288 ? 14.259 -4.177 -37.166 1.00 70.56 288 ALA A O 1
ATOM 2295 N N . ALA A 1 289 ? 13.310 -2.718 -35.752 1.00 69.69 289 ALA A N 1
ATOM 2296 C CA . ALA A 1 289 ? 13.289 -1.615 -36.711 1.00 69.69 289 ALA A CA 1
ATOM 2297 C C . ALA A 1 289 ? 14.704 -1.143 -37.095 1.00 69.69 289 ALA A C 1
ATOM 2299 O O . ALA A 1 289 ? 14.958 -0.851 -38.263 1.00 69.69 289 ALA A O 1
ATOM 2300 N N . GLY A 1 290 ? 15.630 -1.094 -36.132 1.00 66.62 290 GLY A N 1
ATOM 2301 C CA . GLY A 1 290 ? 17.033 -0.755 -36.367 1.00 66.62 290 GLY A CA 1
ATOM 2302 C C . GLY A 1 290 ? 17.743 -1.783 -37.249 1.00 66.62 290 GLY A C 1
ATOM 2303 O O . GLY A 1 290 ? 18.439 -1.404 -38.185 1.00 66.62 290 GLY A O 1
ATOM 2304 N N . TRP A 1 291 ? 17.517 -3.080 -37.033 1.00 72.25 291 TRP A N 1
ATOM 2305 C CA . TRP A 1 291 ? 18.096 -4.127 -37.879 1.00 72.25 291 TRP A CA 1
ATOM 2306 C C . TRP A 1 291 ? 17.602 -4.043 -39.329 1.00 72.25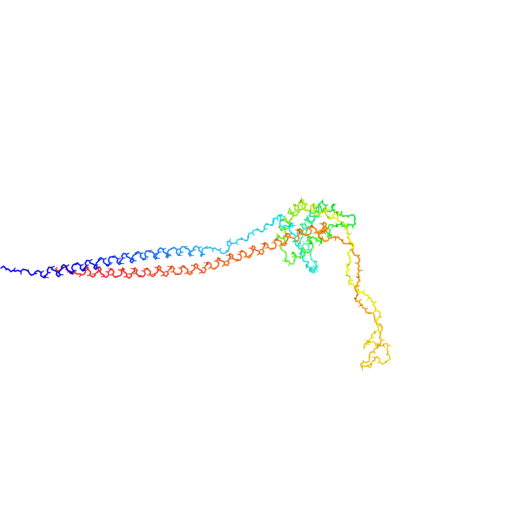 291 TRP A C 1
ATOM 2308 O O . TRP A 1 291 ? 18.401 -4.100 -40.266 1.00 72.25 291 TRP A O 1
ATOM 2318 N N . ASN A 1 292 ? 16.301 -3.810 -39.520 1.00 74.06 292 ASN A N 1
ATOM 2319 C CA . ASN A 1 292 ? 15.723 -3.598 -40.848 1.00 74.06 292 ASN A CA 1
ATOM 2320 C C . ASN A 1 292 ? 16.317 -2.362 -41.543 1.00 74.06 292 ASN A C 1
ATOM 2322 O O . ASN A 1 292 ? 16.692 -2.436 -42.714 1.00 74.06 292 ASN A O 1
ATOM 2326 N N . GLY A 1 293 ? 16.463 -1.243 -40.824 1.00 69.12 293 GLY A N 1
ATOM 2327 C CA . GLY A 1 293 ? 17.078 -0.026 -41.361 1.00 69.12 293 GLY A CA 1
ATOM 2328 C C . GLY A 1 293 ? 18.560 -0.202 -41.717 1.00 69.12 293 GLY A C 1
ATOM 2329 O O . GLY A 1 293 ? 19.019 0.305 -42.745 1.00 69.12 293 GLY A O 1
ATOM 2330 N N . LEU A 1 294 ? 19.305 -0.980 -40.927 1.00 72.62 294 LEU A N 1
ATOM 2331 C CA . LEU A 1 294 ? 20.706 -1.303 -41.196 1.00 72.62 294 LEU A CA 1
ATOM 2332 C C . LEU A 1 294 ? 20.850 -2.209 -42.430 1.00 72.62 294 LEU A C 1
ATOM 2334 O O . LEU A 1 294 ? 21.674 -1.928 -43.298 1.00 72.62 294 LEU A O 1
ATOM 2338 N N . SER A 1 295 ? 20.000 -3.233 -42.561 1.00 75.19 295 SER A N 1
ATOM 2339 C CA . SER A 1 295 ? 19.952 -4.107 -43.742 1.00 75.19 295 SER A CA 1
ATOM 2340 C C . SER A 1 295 ? 19.654 -3.323 -45.026 1.00 75.19 295 SER A C 1
ATOM 2342 O O . SER A 1 295 ? 20.371 -3.465 -46.019 1.00 75.19 295 SER A O 1
ATOM 2344 N N . GLN A 1 296 ? 18.663 -2.425 -44.994 1.00 77.06 296 GLN A N 1
ATOM 2345 C CA . GLN A 1 296 ? 18.349 -1.551 -46.129 1.00 77.06 296 GLN A CA 1
ATOM 2346 C C . GLN A 1 296 ? 19.511 -0.614 -46.479 1.00 77.06 296 GLN A C 1
ATOM 2348 O O . GLN A 1 296 ? 19.838 -0.450 -47.653 1.00 77.06 296 GLN A O 1
ATOM 2353 N N . SER A 1 297 ? 20.177 -0.041 -45.474 1.00 73.19 297 SER A N 1
ATOM 2354 C CA . SER A 1 297 ? 21.326 0.846 -45.692 1.00 73.19 297 SER A CA 1
ATOM 2355 C C . SER A 1 297 ? 22.505 0.107 -46.337 1.00 73.19 297 SER A C 1
ATOM 2357 O O . SER A 1 297 ? 23.129 0.634 -47.259 1.00 73.19 297 SER A O 1
ATOM 2359 N N . ILE A 1 298 ? 22.774 -1.137 -45.916 1.00 79.75 298 ILE A N 1
ATOM 2360 C CA . ILE A 1 298 ? 23.797 -2.003 -46.525 1.00 79.75 298 ILE A CA 1
ATOM 2361 C C . ILE A 1 298 ? 23.438 -2.339 -47.975 1.00 79.75 298 ILE A C 1
ATOM 2363 O O . ILE A 1 298 ? 24.306 -2.265 -48.841 1.00 79.75 298 ILE A O 1
ATOM 2367 N N . LEU A 1 299 ? 22.174 -2.665 -48.263 1.00 81.38 299 LEU A N 1
ATOM 2368 C CA . LEU A 1 299 ? 21.715 -2.944 -49.628 1.00 81.38 299 LEU A CA 1
ATOM 2369 C C . LEU A 1 299 ? 21.906 -1.737 -50.555 1.00 81.38 299 LEU A C 1
ATOM 2371 O O . LEU A 1 299 ? 22.401 -1.896 -51.670 1.00 81.38 299 LEU A O 1
ATOM 2375 N N . ILE A 1 300 ? 21.571 -0.529 -50.090 1.00 79.06 300 ILE A N 1
ATOM 2376 C CA . ILE A 1 300 ? 21.742 0.709 -50.865 1.00 79.06 300 ILE A CA 1
ATOM 2377 C C . ILE A 1 300 ? 23.230 0.999 -51.106 1.00 79.06 300 ILE A C 1
ATOM 2379 O O . ILE A 1 300 ? 23.630 1.264 -52.242 1.00 79.06 300 ILE A O 1
ATOM 2383 N N . ALA A 1 301 ? 24.067 0.908 -50.067 1.00 75.81 301 ALA A N 1
ATOM 2384 C CA . ALA A 1 301 ? 25.508 1.132 -50.185 1.00 75.81 301 ALA A CA 1
ATOM 2385 C C . ALA A 1 301 ? 26.186 0.085 -51.090 1.00 75.81 301 ALA A C 1
ATOM 2387 O O . ALA A 1 301 ? 27.004 0.433 -51.943 1.00 75.81 301 ALA A O 1
ATOM 2388 N N . GLY A 1 302 ? 25.807 -1.188 -50.954 1.00 78.31 302 GLY A N 1
ATOM 2389 C CA . GLY A 1 302 ? 26.278 -2.277 -51.806 1.00 78.31 302 GLY A CA 1
ATOM 2390 C C . GLY A 1 302 ? 25.869 -2.087 -53.267 1.00 78.31 302 GLY A C 1
ATOM 2391 O O . GLY A 1 302 ? 26.710 -2.194 -54.157 1.00 78.31 302 GLY A O 1
ATOM 2392 N N . GLY A 1 303 ? 24.609 -1.720 -53.525 1.00 82.06 303 GLY A N 1
ATOM 2393 C CA . GLY A 1 303 ? 24.121 -1.410 -54.871 1.00 82.06 303 GLY A CA 1
ATOM 2394 C C . GLY A 1 303 ? 24.876 -0.246 -55.519 1.00 82.06 303 GLY A C 1
ATOM 2395 O O . GLY A 1 303 ? 25.261 -0.329 -56.686 1.00 82.06 303 GLY A O 1
ATOM 2396 N N . PHE A 1 304 ? 25.167 0.808 -54.750 1.00 81.88 304 PHE A N 1
ATOM 2397 C CA . PHE A 1 304 ? 25.991 1.921 -55.220 1.00 81.88 304 PHE A CA 1
ATOM 2398 C C . PHE A 1 304 ? 27.417 1.481 -55.587 1.00 81.88 304 PHE A C 1
ATOM 2400 O O . PHE A 1 304 ? 27.914 1.854 -56.652 1.00 81.88 304 PHE A O 1
ATOM 2407 N N . LEU A 1 305 ? 28.066 0.660 -54.752 1.00 80.69 305 LEU A N 1
ATOM 2408 C CA . LEU A 1 305 ? 29.411 0.141 -55.030 1.00 80.69 305 LEU A CA 1
ATOM 2409 C C . LEU A 1 305 ? 29.453 -0.709 -56.302 1.00 80.69 305 LEU A C 1
ATOM 2411 O O . LEU A 1 305 ? 30.361 -0.537 -57.113 1.00 80.69 305 LEU A O 1
ATOM 2415 N N . VAL A 1 306 ? 28.459 -1.578 -56.509 1.00 83.50 306 VAL A N 1
ATOM 2416 C CA . VAL A 1 306 ? 28.354 -2.393 -57.729 1.00 83.50 306 VAL A CA 1
ATOM 2417 C C . VAL A 1 306 ? 28.215 -1.500 -58.963 1.00 83.50 306 VAL A C 1
ATOM 2419 O O . VAL A 1 306 ? 28.955 -1.675 -59.930 1.00 83.50 306 VAL A O 1
ATOM 2422 N N . LEU A 1 307 ? 27.332 -0.496 -58.925 1.00 80.88 307 LEU A N 1
ATOM 2423 C CA . LEU A 1 307 ? 27.164 0.450 -60.034 1.00 80.88 307 LEU A CA 1
ATOM 2424 C C . LEU A 1 307 ? 28.451 1.236 -60.324 1.00 80.88 307 LEU A C 1
ATOM 2426 O O . LEU A 1 307 ? 28.854 1.341 -61.482 1.00 80.88 307 LEU A O 1
ATOM 2430 N N . MET A 1 308 ? 29.131 1.748 -59.294 1.00 78.94 308 MET A N 1
ATOM 2431 C CA . MET A 1 308 ? 30.423 2.430 -59.448 1.00 78.94 308 MET A CA 1
ATOM 2432 C C . MET A 1 308 ? 31.493 1.524 -60.052 1.00 78.94 308 MET A C 1
ATOM 2434 O O . MET A 1 308 ? 32.235 1.955 -60.935 1.00 78.94 308 MET A O 1
ATOM 2438 N N . PHE A 1 309 ? 31.549 0.263 -59.628 1.00 78.56 309 PHE A N 1
ATOM 2439 C CA . PHE A 1 309 ? 32.482 -0.710 -60.179 1.00 78.56 309 PHE A CA 1
ATOM 2440 C C . PHE A 1 309 ? 32.227 -0.961 -61.672 1.00 78.56 309 PHE A C 1
ATOM 2442 O O . PHE A 1 309 ? 33.167 -0.936 -62.466 1.00 78.56 309 PHE A O 1
ATOM 2449 N N . PHE A 1 310 ? 30.962 -1.090 -62.090 1.00 79.69 310 PHE A N 1
ATOM 2450 C CA . PHE A 1 310 ? 30.601 -1.163 -63.511 1.00 79.69 310 PHE A CA 1
ATOM 2451 C C . PHE A 1 310 ? 31.026 0.089 -64.288 1.00 79.69 310 PHE A C 1
ATOM 2453 O O . PHE A 1 310 ? 31.594 -0.025 -65.375 1.00 79.69 310 PHE A O 1
ATOM 2460 N N . PHE A 1 311 ? 30.814 1.286 -63.733 1.00 79.38 311 PHE A N 1
ATOM 2461 C CA . PHE A 1 311 ? 31.278 2.529 -64.357 1.00 79.38 311 PHE A CA 1
ATOM 2462 C C . PHE A 1 311 ? 32.801 2.572 -64.517 1.00 79.38 311 PHE A C 1
ATOM 2464 O O . PHE A 1 311 ? 33.287 3.015 -65.560 1.00 79.38 311 PHE A O 1
ATOM 2471 N N . LEU A 1 312 ? 33.554 2.096 -63.522 1.00 78.31 312 LEU A N 1
ATOM 2472 C CA . LEU A 1 312 ? 35.012 1.998 -63.593 1.00 78.31 312 LEU A CA 1
ATOM 2473 C C . LEU A 1 312 ? 35.460 1.003 -64.665 1.00 78.31 312 LEU A C 1
ATOM 2475 O O . LEU A 1 312 ? 36.344 1.337 -65.450 1.00 78.31 312 LEU A O 1
ATOM 2479 N N . LEU A 1 313 ? 34.827 -0.170 -64.763 1.00 79.00 313 LEU A N 1
ATOM 2480 C CA . LEU A 1 313 ? 35.127 -1.148 -65.814 1.00 79.00 313 LEU A CA 1
ATOM 2481 C C . LEU A 1 313 ? 34.900 -0.566 -67.213 1.00 79.00 313 LEU A C 1
ATOM 2483 O O . LEU A 1 313 ? 35.789 -0.639 -68.060 1.00 79.00 313 LEU A O 1
ATOM 2487 N N . VAL A 1 314 ? 33.758 0.089 -67.438 1.00 77.81 314 VAL A N 1
ATOM 2488 C CA . VAL A 1 314 ? 33.450 0.749 -68.718 1.00 77.81 314 VAL A CA 1
ATOM 2489 C C . VAL A 1 314 ? 34.430 1.894 -69.003 1.00 77.81 314 VAL A C 1
ATOM 2491 O O . VAL A 1 314 ? 34.850 2.096 -70.145 1.00 77.81 314 VAL A O 1
ATOM 2494 N N . ALA A 1 315 ? 34.828 2.658 -67.982 1.00 75.38 315 ALA A N 1
ATOM 2495 C CA . ALA A 1 315 ? 35.806 3.731 -68.132 1.00 75.38 315 ALA A CA 1
ATOM 2496 C C . ALA A 1 315 ? 37.200 3.198 -68.503 1.00 75.38 315 ALA A C 1
ATOM 2498 O O . ALA A 1 315 ? 37.843 3.761 -69.394 1.00 75.38 315 ALA A O 1
ATOM 2499 N N . ILE A 1 316 ? 37.643 2.106 -67.872 1.00 76.75 316 ILE A N 1
ATOM 2500 C CA . ILE A 1 316 ? 38.901 1.417 -68.187 1.00 76.75 316 ILE A CA 1
ATOM 2501 C C . ILE A 1 316 ? 38.855 0.870 -69.614 1.00 76.75 316 ILE A C 1
ATOM 2503 O O . ILE A 1 316 ? 39.778 1.122 -70.387 1.00 76.75 316 ILE A O 1
ATOM 2507 N N . GLU A 1 317 ? 37.768 0.201 -70.001 1.00 80.94 317 GLU A N 1
ATOM 2508 C CA . GLU A 1 317 ? 37.595 -0.325 -71.356 1.00 80.94 317 GLU A CA 1
ATOM 2509 C C . GLU A 1 317 ? 37.653 0.799 -72.404 1.00 80.94 317 GLU A C 1
ATOM 2511 O O . GLU A 1 317 ? 38.363 0.702 -73.409 1.00 80.94 317 GLU A O 1
ATOM 2516 N N . ARG A 1 318 ? 36.968 1.920 -72.150 1.00 74.31 318 ARG A N 1
ATOM 2517 C CA . ARG A 1 318 ? 37.003 3.094 -73.030 1.00 74.31 318 ARG A CA 1
ATOM 2518 C C . ARG A 1 318 ? 38.401 3.704 -73.117 1.00 74.31 318 ARG A C 1
ATOM 2520 O O . ARG A 1 318 ? 38.801 4.133 -74.198 1.00 74.31 318 ARG A O 1
ATOM 2527 N N . HIS A 1 319 ? 39.138 3.767 -72.011 1.00 69.50 319 HIS A N 1
ATOM 2528 C CA . HIS A 1 319 ? 40.505 4.282 -72.000 1.00 69.50 319 HIS A CA 1
ATOM 2529 C C . HIS A 1 319 ? 41.455 3.371 -72.791 1.00 69.50 319 HIS A C 1
ATOM 2531 O O . HIS A 1 319 ? 42.201 3.870 -73.629 1.00 69.50 319 HIS A O 1
ATOM 2537 N N . GLN A 1 320 ? 41.348 2.049 -72.619 1.00 72.62 320 GLN A N 1
ATOM 2538 C CA . GLN A 1 320 ? 42.118 1.051 -73.372 1.00 72.62 320 GLN A CA 1
ATOM 2539 C C . GLN A 1 320 ? 41.809 1.067 -74.876 1.00 72.62 320 GLN A C 1
ATOM 2541 O O . GLN A 1 320 ? 42.717 0.948 -75.698 1.00 72.62 320 GLN A O 1
ATOM 2546 N N . ARG A 1 321 ? 40.539 1.250 -75.265 1.00 67.50 321 ARG A N 1
ATOM 2547 C CA . ARG A 1 321 ? 40.156 1.428 -76.678 1.00 67.50 321 ARG A CA 1
ATOM 2548 C C . ARG A 1 321 ? 40.762 2.703 -77.276 1.00 67.50 321 ARG A C 1
ATOM 2550 O O . ARG A 1 321 ? 41.117 2.706 -78.446 1.00 67.50 321 ARG A O 1
ATOM 2557 N N . ARG A 1 322 ? 40.913 3.765 -76.477 1.00 64.75 322 ARG A N 1
ATOM 2558 C CA . ARG A 1 322 ? 41.452 5.063 -76.918 1.00 64.75 322 ARG A CA 1
ATOM 2559 C C . ARG A 1 322 ? 42.978 5.079 -77.037 1.00 64.75 322 ARG A C 1
ATOM 2561 O O . ARG A 1 322 ? 43.496 5.772 -77.900 1.00 64.75 322 ARG A O 1
ATOM 2568 N N . SER A 1 323 ? 43.691 4.323 -76.202 1.00 60.28 323 SER A N 1
ATOM 2569 C CA . SER A 1 323 ? 45.152 4.169 -76.286 1.00 60.28 323 SER A CA 1
ATOM 2570 C C . SER A 1 323 ? 45.604 3.150 -77.338 1.00 60.28 323 SER A C 1
ATOM 2572 O O . SER A 1 323 ? 46.765 3.164 -77.733 1.00 60.28 323 SER A O 1
ATOM 2574 N N . ARG A 1 324 ? 44.697 2.291 -77.824 1.00 55.00 324 ARG A N 1
ATOM 2575 C CA . ARG A 1 324 ? 44.943 1.360 -78.940 1.00 55.00 324 ARG A CA 1
ATOM 2576 C C . ARG A 1 324 ? 44.666 1.937 -80.330 1.00 55.00 324 ARG A C 1
ATOM 2578 O O . ARG A 1 324 ? 44.932 1.238 -81.301 1.00 55.00 324 ARG A O 1
ATOM 2585 N N . SER A 1 325 ? 44.150 3.162 -80.456 1.00 46.19 325 SER A N 1
ATOM 2586 C CA . SER A 1 325 ? 44.048 3.832 -81.758 1.00 46.19 325 SER A CA 1
ATOM 2587 C C . SER A 1 325 ? 45.462 4.169 -82.255 1.00 46.19 325 SER A C 1
ATOM 2589 O O . SER A 1 325 ? 46.109 5.018 -81.639 1.00 46.19 325 SER A O 1
ATOM 2591 N N . PRO A 1 326 ? 45.975 3.519 -83.317 1.00 42.66 326 PRO A N 1
ATOM 2592 C CA . PRO A 1 326 ? 47.279 3.860 -83.855 1.00 42.66 326 PRO A CA 1
ATOM 2593 C C . PRO A 1 326 ? 47.192 5.254 -84.474 1.00 42.66 326 PRO A C 1
ATOM 2595 O O . PRO A 1 326 ? 46.222 5.585 -85.157 1.00 42.66 326 PRO A O 1
ATOM 2598 N N . VAL A 1 327 ? 48.204 6.071 -84.198 1.00 43.41 327 VAL A N 1
ATOM 2599 C CA . VAL A 1 327 ? 48.469 7.295 -84.951 1.00 43.41 327 VAL A CA 1
ATOM 2600 C C . VAL A 1 327 ? 48.673 6.876 -86.407 1.00 43.41 327 VAL A C 1
ATOM 2602 O O . VAL A 1 327 ? 49.616 6.142 -86.703 1.00 43.41 327 VAL A O 1
ATOM 2605 N N . ALA A 1 328 ? 47.748 7.285 -87.271 1.00 37.06 328 ALA A N 1
ATOM 2606 C CA . ALA A 1 328 ? 47.964 7.402 -88.706 1.00 37.06 328 ALA A CA 1
ATOM 2607 C C . ALA A 1 328 ? 48.175 8.885 -89.012 1.00 37.06 328 ALA A C 1
ATOM 2609 O O . ALA A 1 328 ? 47.436 9.706 -88.416 1.00 37.06 328 ALA A O 1
#

Foldseek 3Di:
DDDDDPVVVVVVVVVVVVVVVVVVVVVVVVVVVVVVLVVLLVVLVVLLVLLVVLQPDDLVPQDQDDDQDDLVQLLDFDDDDDDDDDDDDDDDDPCVVLLVLVVVLLVLVVVLCVVQAVVLDDPPDDDDDSVSLCVLAVVSVVVSRCVVVVVDDSVVVSVLSVSLVVSLSVVSPDPVVVVLSVCLSPFFFDWDWDKDKDWDWDFDWDWDLCDPPDPPSVDPPHTDGDTDTDIDIDIDTDTDGGTPPPRDHSSRSSRSSRVSSVVSSVVSSVVSVVVSVVSSVVSVVSNVVSVVSNVVSCVSVVVSVVVVVVVVVVVVVVVVVVVPPDDD